Protein AF-A0A5M8FJT6-F1 (afdb_monomer)

Foldseek 3Di:
DDPPPDDQDPVVLVVLVVVLVVLVVVLVVLVVLLVQLVVVLVVLVVVLVVLVVVLVVLVVQLVVLVVVLCVVQNPVLLVQDDDDDDDPAPPFAAFDDDPNFTQTDDPDQPPLPQPPDDDDDDDPPDDDDPPPDDDPPDDDDRPDDPSSVNSVSSCVCNVNSVVSSVSSVVSSVRSVVVSVVSVVSSCCSVVPVSVSSVVSSVVSVVVVVVVVVVVVVVVVVVVD

Radius of gyration: 33.46 Å; Cα contacts (8 Å, |Δi|>4): 159; chains: 1; bounding box: 85×47×97 Å

Secondary structure (DSSP, 8-state):
---------HHHHHHHHHHHHHHHHHHHHHHHHHHHHHHHHHHHHHHHHHHHHHHHHHHHHHHHHHHHHHHHHHHHHHTTSPPPPPP-PPPPEEEEEETTEEEEE-PPPP----TTSPPP---TT-PPP---------S------HHHHHHHHHHTTHHHHHHHHHHHHHHHHHHHHHHHHHHHHHHHIIIIIHHHHHHHHHHHHHHHHHHHHHHHHHHHHH--

pLDDT: mean 81.87, std 19.44, range [30.91, 97.62]

Organism: NCBI:txid424902

Mean predicted aligned error: 11.08 Å

InterPro domains:
  IPR002699 ATPase, V1 complex, subunit D [PF01813] (14-220)
  IPR002699 ATPase, V1 complex, subunit D [PTHR11671] (149-220)

Nearest PDB structures (foldseek):
  7vau-assembly1_G  TM=8.044E-01  e=1.684E-06  Thermus thermophilus HB8
  8gxu-assembly1_G  TM=7.642E-01  e=2.094E-06  Thermus thermophilus HB8
  9b8p-assembly1_H  TM=8.313E-01  e=7.737E-06  Rattus norvegicus
  6r0w-assembly1_G  TM=7.565E-01  e=2.466E-06  Thermus thermophilus HB8
  3aon-assembly1_A  TM=6.747E-01  e=4.352E-04  Enterococcus hirae

Solvent-accessible surface area (backbone atoms only — not comparable to full-atom values): 13199 Å² total; per-residue (Å²): 133,85,77,78,89,70,76,69,42,75,66,54,51,54,52,52,53,51,50,51,52,52,51,53,52,52,34,51,54,33,50,54,51,38,53,54,44,48,54,50,46,54,51,50,48,52,55,41,52,58,46,49,54,49,44,55,52,40,48,54,52,18,53,51,34,42,54,53,28,36,73,76,53,39,66,70,59,57,66,70,56,77,76,79,74,89,73,86,66,82,70,77,34,74,66,44,75,59,98,84,41,75,36,60,36,72,70,80,72,76,81,62,72,47,81,97,50,82,73,79,84,68,73,99,81,70,81,80,78,85,73,80,74,79,83,79,86,81,74,76,97,62,90,81,46,73,53,55,53,50,23,51,57,33,47,61,50,49,65,58,45,51,54,50,48,54,50,44,51,55,33,47,53,53,49,50,53,55,36,52,53,36,51,52,52,30,46,46,39,64,76,45,51,48,56,52,49,56,52,50,52,51,54,37,51,54,50,45,55,50,52,52,51,54,50,54,52,51,54,56,65,74,75,108

Sequence (224 aa):
MSVREIIPTQSAYLELKAERAGMQEGYRFLDEKRLILASEILAQLRDYEDTMARWNQAQSVALAALRLAVGRHGIEELGIYPASPPTDFPSPGAPRSVLGVAVVSVPPAPLAEIPGIPAKAADPRAAPVLEQQPQQAGAATVLRTPEAEHCRACFAPLPQLAARLATLTGNLERLRREYLRTARRARALEDVLLPELDATLRAVDTALEELEREEAVRVRTLAV

Structure (mmCIF, N/CA/C/O backbone):
data_AF-A0A5M8FJT6-F1
#
_entry.id   AF-A0A5M8FJT6-F1
#
loop_
_atom_site.group_PDB
_atom_site.id
_atom_site.type_symbol
_atom_site.label_atom_id
_atom_site.label_alt_id
_atom_site.label_comp_id
_atom_site.label_asym_id
_atom_site.label_entity_id
_atom_site.label_seq_id
_atom_site.pdbx_PDB_ins_code
_atom_site.Cartn_x
_atom_site.Cartn_y
_atom_site.Cartn_z
_atom_site.occupancy
_atom_site.B_iso_or_equiv
_atom_site.auth_seq_id
_atom_site.auth_comp_id
_atom_site.auth_asym_id
_atom_site.auth_atom_id
_atom_site.pdbx_PDB_model_num
ATOM 1 N N . MET A 1 1 ? -14.494 -19.496 24.141 1.00 40.34 1 MET A N 1
ATOM 2 C CA . MET A 1 1 ? -15.188 -18.234 24.457 1.00 40.34 1 MET A CA 1
ATOM 3 C C . MET A 1 1 ? -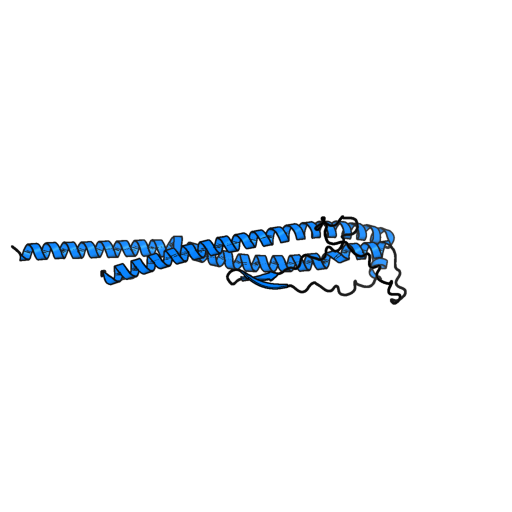14.937 -17.948 25.923 1.00 40.34 1 MET A C 1
ATOM 5 O O . MET A 1 1 ? -15.514 -18.626 26.761 1.00 40.34 1 MET A O 1
ATOM 9 N N . SER A 1 2 ? -13.983 -17.075 26.242 1.00 43.91 2 SER A N 1
ATOM 10 C CA . SER A 1 2 ? -13.707 -16.702 27.630 1.00 43.91 2 SER A CA 1
ATOM 11 C C . SER A 1 2 ? -14.663 -15.581 28.015 1.00 43.91 2 SER A C 1
ATOM 13 O O . SER A 1 2 ? -14.380 -14.412 27.759 1.00 43.91 2 SER A O 1
ATOM 15 N N . VAL A 1 3 ? -15.810 -15.940 28.587 1.00 55.25 3 VAL A N 1
ATOM 16 C CA . VAL A 1 3 ? -16.611 -14.978 29.343 1.00 55.25 3 VAL A CA 1
ATOM 17 C C . VAL A 1 3 ? -15.702 -14.501 30.472 1.00 55.25 3 VAL A C 1
ATOM 19 O O . VAL A 1 3 ? -15.287 -15.303 31.306 1.00 55.25 3 VAL A O 1
ATOM 22 N N . ARG A 1 4 ? -15.290 -13.229 30.448 1.00 60.81 4 ARG A N 1
ATOM 23 C CA . ARG A 1 4 ? -14.667 -12.622 31.626 1.00 60.81 4 ARG A CA 1
ATOM 24 C C . ARG A 1 4 ? -15.724 -12.682 32.728 1.00 60.81 4 ARG A C 1
ATOM 26 O O . ARG A 1 4 ? -16.766 -12.048 32.596 1.00 60.81 4 ARG A O 1
ATOM 33 N N . GLU A 1 5 ? -15.479 -13.460 33.777 1.00 67.56 5 GLU A N 1
ATOM 34 C CA . GLU A 1 5 ? -16.299 -13.428 34.989 1.00 67.56 5 GLU A CA 1
ATOM 35 C C . GLU A 1 5 ? -16.041 -12.092 35.694 1.00 67.56 5 GLU A C 1
ATOM 37 O O . GLU A 1 5 ? -15.092 -11.937 36.460 1.00 67.56 5 GLU A O 1
ATOM 42 N N . ILE A 1 6 ? -16.843 -11.084 35.348 1.00 79.44 6 ILE A N 1
ATOM 43 C CA . ILE A 1 6 ? -16.808 -9.760 35.967 1.00 79.44 6 ILE A CA 1
ATOM 44 C C . ILE A 1 6 ? -17.890 -9.735 37.034 1.00 79.44 6 ILE A C 1
ATOM 46 O O . ILE A 1 6 ? -19.059 -9.989 36.745 1.00 79.44 6 ILE A O 1
ATOM 50 N N . ILE A 1 7 ? -17.502 -9.413 38.266 1.00 85.06 7 ILE A N 1
ATOM 51 C CA . ILE A 1 7 ? -18.457 -9.206 39.354 1.00 85.06 7 ILE A CA 1
ATOM 52 C C . ILE A 1 7 ? -19.280 -7.952 39.013 1.00 85.06 7 ILE A C 1
ATOM 54 O O . ILE A 1 7 ? -18.687 -6.881 38.833 1.00 85.06 7 ILE A O 1
ATOM 58 N N . PRO A 1 8 ? -20.618 -8.055 38.905 1.00 86.50 8 PRO A N 1
ATOM 59 C CA . PRO A 1 8 ? -21.458 -6.943 38.485 1.00 86.50 8 PRO A CA 1
ATOM 60 C C . PRO A 1 8 ? -21.480 -5.875 39.579 1.00 86.50 8 PRO A C 1
ATOM 62 O O . PRO A 1 8 ? -22.130 -6.013 40.609 1.00 86.50 8 PRO A O 1
ATOM 65 N N . THR A 1 9 ? -20.714 -4.810 39.356 1.00 93.75 9 THR A N 1
ATOM 66 C CA . THR A 1 9 ? -20.639 -3.635 40.228 1.00 93.75 9 THR A CA 1
ATOM 67 C C . THR A 1 9 ? -20.743 -2.376 39.379 1.00 93.75 9 THR A C 1
ATOM 69 O O . THR A 1 9 ? -20.327 -2.361 38.217 1.00 93.75 9 THR A O 1
ATOM 72 N N . GLN A 1 10 ? -21.268 -1.296 39.958 1.00 92.81 10 GLN A N 1
ATOM 73 C CA . GLN A 1 10 ? -21.416 -0.026 39.245 1.00 92.81 10 GLN A CA 1
ATOM 74 C C . GLN A 1 10 ? -20.060 0.533 38.777 1.00 92.81 10 GLN A C 1
ATOM 76 O O . GLN A 1 10 ? -19.955 1.063 37.672 1.00 92.81 10 GLN A O 1
ATOM 81 N N . SER A 1 11 ? -18.999 0.348 39.572 1.00 94.62 11 SER A N 1
ATOM 82 C CA . SER A 1 11 ? -17.626 0.694 39.184 1.00 94.62 11 SER A CA 1
ATOM 83 C C . SER A 1 11 ? -17.160 -0.096 37.959 1.00 94.62 11 SER A C 1
ATOM 85 O O . SER A 1 11 ? -16.700 0.514 36.996 1.00 94.62 11 SER A O 1
ATOM 87 N N . ALA A 1 12 ? -17.352 -1.422 37.941 1.00 91.31 12 ALA A N 1
ATOM 88 C CA . ALA A 1 12 ? -16.979 -2.256 36.796 1.00 91.31 12 ALA A CA 1
ATOM 89 C C . ALA A 1 12 ? -17.759 -1.883 35.523 1.00 91.31 12 ALA A C 1
ATOM 91 O O . ALA A 1 12 ? -17.190 -1.856 34.434 1.00 91.31 12 ALA A O 1
ATOM 92 N N . TYR A 1 13 ? -19.045 -1.538 35.644 1.00 94.44 13 TYR A N 1
ATOM 93 C CA . TYR A 1 13 ? -19.840 -1.057 34.511 1.00 94.44 13 TYR A CA 1
ATOM 94 C C . TYR A 1 13 ? -19.279 0.245 33.919 1.00 94.44 13 TYR A C 1
ATOM 96 O O . TYR A 1 13 ? -19.136 0.368 32.700 1.00 94.44 13 TYR A O 1
ATOM 104 N N . LEU A 1 14 ? -18.931 1.217 34.770 1.00 96.06 14 LEU A N 1
ATOM 105 C CA . LEU A 1 14 ? -18.348 2.486 34.327 1.00 96.06 14 LEU A CA 1
ATOM 106 C C . LEU A 1 14 ? -16.981 2.287 33.658 1.00 96.06 14 LEU A C 1
ATOM 108 O O . LEU A 1 14 ? -16.715 2.917 32.633 1.00 96.06 14 LEU A O 1
ATOM 112 N N . GLU A 1 15 ? -16.148 1.389 34.186 1.00 95.12 15 GLU A N 1
ATOM 113 C CA . GLU A 1 15 ? -14.861 1.026 33.583 1.00 95.12 15 GLU A CA 1
ATOM 114 C C . GLU A 1 15 ? -15.036 0.387 32.201 1.00 95.12 15 GLU A C 1
ATOM 116 O O . GLU A 1 15 ? -14.419 0.841 31.237 1.00 95.12 15 GLU A O 1
ATOM 121 N N . LEU A 1 16 ? -15.934 -0.594 32.064 1.00 95.12 16 LEU A N 1
ATOM 122 C CA . LEU A 1 16 ? -16.241 -1.223 30.773 1.00 95.12 16 LEU A CA 1
ATOM 123 C C . LEU A 1 16 ? -16.784 -0.213 29.756 1.00 95.12 16 LEU A C 1
ATOM 125 O O . LEU A 1 16 ? -16.457 -0.269 28.569 1.00 95.12 16 LEU A O 1
ATOM 129 N N . LYS A 1 17 ? -17.603 0.742 30.206 1.00 96.12 17 LYS A N 1
ATOM 130 C CA . LYS A 1 17 ? -18.152 1.793 29.344 1.00 96.12 17 LYS A CA 1
ATOM 131 C C . LYS A 1 17 ? -17.055 2.738 28.855 1.00 96.12 17 LYS A C 1
ATOM 133 O O . LYS A 1 17 ? -17.069 3.132 27.686 1.00 96.12 17 LYS A O 1
ATOM 138 N N . ALA A 1 18 ? -16.100 3.073 29.722 1.00 97.12 18 ALA A N 1
ATOM 139 C CA . ALA A 1 18 ? -14.919 3.847 29.354 1.00 97.12 18 ALA A CA 1
ATOM 140 C C . ALA A 1 18 ? -14.014 3.072 28.378 1.00 97.12 18 ALA A C 1
ATOM 142 O O . ALA A 1 18 ? -13.603 3.633 27.362 1.00 97.12 18 ALA A O 1
ATOM 143 N N . GLU A 1 19 ? -13.772 1.777 28.621 1.00 96.31 19 GLU A N 1
ATOM 144 C CA . GLU A 1 19 ? -13.019 0.893 27.717 1.00 96.31 19 GLU A CA 1
ATOM 145 C C . GLU A 1 19 ? -13.664 0.847 26.324 1.00 96.31 19 GLU A C 1
ATOM 147 O O . GLU A 1 19 ? -12.991 1.066 25.315 1.00 96.31 19 GLU A O 1
ATOM 152 N N . ARG A 1 20 ? -14.987 0.660 26.258 1.00 96.50 20 ARG A N 1
ATOM 153 C CA 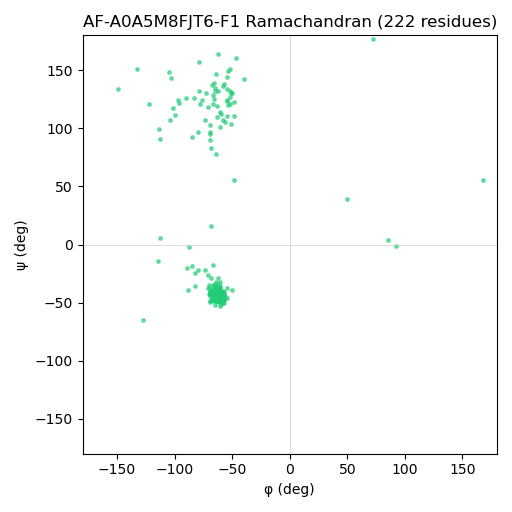. ARG A 1 20 ? -15.753 0.637 25.004 1.00 96.50 20 ARG A CA 1
ATOM 154 C C . ARG A 1 20 ? -15.655 1.956 24.240 1.00 96.50 20 ARG A C 1
ATOM 156 O O . ARG A 1 20 ? -15.484 1.946 23.021 1.00 96.50 20 ARG A O 1
ATOM 163 N N . ALA A 1 21 ? -15.739 3.093 24.932 1.00 97.19 21 ALA A N 1
ATOM 164 C CA . ALA A 1 21 ? -15.556 4.403 24.309 1.00 97.19 21 ALA A CA 1
ATOM 165 C C . ALA A 1 21 ? -14.140 4.563 23.724 1.00 97.19 21 ALA A C 1
ATOM 167 O O . ALA A 1 21 ? -14.001 4.966 22.568 1.00 97.19 21 ALA A O 1
ATOM 168 N N . GLY A 1 22 ? -13.108 4.165 24.475 1.00 97.56 22 GLY A N 1
ATOM 169 C CA . GLY A 1 22 ? -11.720 4.188 24.008 1.00 97.56 22 GLY A CA 1
ATOM 170 C C . GLY A 1 22 ? -11.472 3.262 22.813 1.00 97.56 22 GLY A C 1
ATOM 171 O O . GLY A 1 22 ? -10.789 3.644 21.862 1.00 97.56 22 GLY A O 1
ATOM 172 N N . MET A 1 23 ? -12.071 2.067 22.794 1.00 97.38 23 MET A N 1
ATOM 173 C CA . MET A 1 23 ? -11.983 1.162 21.642 1.00 97.38 23 MET A CA 1
ATOM 174 C C . MET A 1 23 ? -12.674 1.728 20.397 1.00 97.38 23 MET A C 1
ATOM 176 O O . MET A 1 23 ? -12.142 1.589 19.294 1.00 97.38 23 MET A O 1
ATOM 180 N N . GLN A 1 24 ? -13.814 2.407 20.557 1.00 96.75 24 GLN A N 1
ATOM 181 C CA . GLN A 1 24 ? -14.510 3.063 19.448 1.00 96.75 24 GLN A CA 1
ATOM 182 C C . GLN A 1 24 ? -13.668 4.191 18.835 1.00 96.75 24 GLN A C 1
ATOM 184 O O . GLN A 1 24 ? -13.618 4.341 17.612 1.00 96.75 24 GLN A O 1
ATOM 189 N N . GLU A 1 25 ? -13.001 4.984 19.671 1.00 97.50 25 GLU A N 1
ATOM 190 C CA . GLU A 1 25 ? -12.063 6.013 19.218 1.00 97.50 25 GLU A CA 1
ATOM 191 C C . GLU A 1 25 ? -10.845 5.388 18.522 1.00 97.50 25 GLU A C 1
ATOM 193 O O . GLU A 1 25 ? -10.475 5.801 17.422 1.00 97.50 25 GLU A O 1
ATOM 198 N N . GLY A 1 26 ? -10.290 4.318 19.098 1.00 97.19 26 GLY A N 1
ATOM 199 C CA . GLY A 1 26 ? -9.208 3.545 18.492 1.00 97.19 26 GLY A CA 1
ATOM 200 C C . GLY A 1 26 ? -9.569 2.994 17.111 1.00 97.19 26 GLY A C 1
ATOM 201 O O . GLY A 1 26 ? -8.750 3.055 16.193 1.00 97.19 26 GLY A O 1
ATOM 202 N N . TYR A 1 27 ? -10.799 2.507 16.928 1.00 97.38 27 TYR A N 1
ATOM 203 C CA . TYR A 1 27 ? -11.301 2.082 15.621 1.00 97.38 27 TYR A CA 1
ATOM 204 C C . TYR A 1 27 ? -11.318 3.240 14.614 1.00 97.38 27 TYR A C 1
ATOM 206 O O . TYR A 1 27 ? -10.761 3.096 13.525 1.00 97.38 27 TYR A O 1
ATOM 214 N N . ARG A 1 28 ? -11.881 4.399 14.987 1.00 97.12 28 ARG A N 1
ATOM 215 C CA . ARG A 1 28 ? -11.930 5.588 14.112 1.00 97.12 28 ARG A CA 1
ATOM 216 C C . ARG A 1 28 ? -10.535 6.024 13.673 1.00 97.12 28 ARG A C 1
ATOM 218 O O . ARG A 1 28 ? -10.303 6.215 12.484 1.00 97.12 28 ARG A O 1
ATOM 225 N N . PHE A 1 29 ? -9.590 6.081 14.609 1.00 97.31 29 PHE A N 1
ATOM 226 C CA . PHE A 1 29 ? -8.200 6.421 14.307 1.00 97.31 29 PHE A CA 1
ATOM 227 C C . PHE A 1 29 ? -7.560 5.438 13.315 1.00 97.31 29 PHE A C 1
ATOM 229 O O . PHE A 1 29 ? -6.850 5.833 12.386 1.00 97.31 29 PHE A O 1
ATOM 236 N N . LEU A 1 30 ? -7.798 4.134 13.492 1.00 96.81 30 LEU A N 1
ATOM 237 C CA . LEU A 1 30 ? -7.293 3.132 12.556 1.00 96.81 30 LEU A CA 1
ATOM 238 C C . LEU A 1 30 ? -7.937 3.271 11.176 1.00 96.81 30 LEU A C 1
ATOM 240 O O . LEU A 1 30 ? -7.249 3.053 10.178 1.00 96.81 30 LEU A O 1
ATOM 244 N N . ASP A 1 31 ? -9.213 3.638 11.100 1.00 95.50 31 ASP A N 1
ATOM 245 C CA . ASP A 1 31 ? -9.890 3.834 9.823 1.00 95.50 31 ASP A CA 1
ATOM 246 C C . ASP A 1 31 ? -9.380 5.075 9.076 1.00 95.50 31 ASP A C 1
ATOM 248 O O . ASP A 1 31 ? -9.012 4.983 7.903 1.00 95.50 31 ASP A O 1
ATOM 252 N N . GLU A 1 32 ? -9.175 6.191 9.776 1.00 97.00 32 GLU A N 1
ATOM 253 C CA . GLU A 1 32 ? -8.504 7.375 9.224 1.00 97.00 32 GLU A CA 1
ATOM 254 C C . GLU A 1 32 ? -7.096 7.042 8.710 1.00 97.00 32 GLU A C 1
ATOM 256 O O . GLU A 1 32 ? -6.735 7.383 7.576 1.00 97.00 32 GLU A O 1
ATOM 261 N N . LYS A 1 33 ? -6.309 6.287 9.492 1.00 96.25 33 LYS A N 1
ATOM 262 C CA . LYS A 1 33 ? 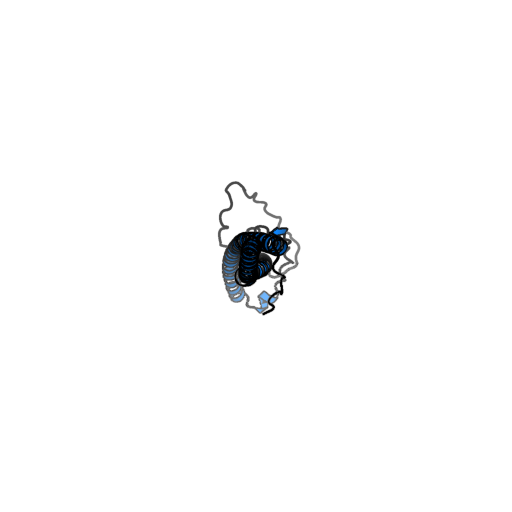-4.993 5.802 9.049 1.00 96.25 33 LYS A CA 1
ATOM 263 C C . LYS A 1 33 ? -5.106 4.965 7.770 1.00 96.25 33 LYS A C 1
ATOM 265 O O . LYS A 1 33 ? -4.263 5.112 6.883 1.00 96.25 33 LYS A O 1
ATOM 270 N N . ARG A 1 34 ? -6.117 4.097 7.635 1.00 95.94 34 ARG A N 1
ATOM 271 C CA . ARG A 1 34 ? -6.327 3.300 6.409 1.00 95.94 34 ARG A CA 1
ATOM 272 C C . ARG A 1 34 ? -6.608 4.184 5.203 1.00 95.94 34 ARG A C 1
ATOM 274 O O . ARG A 1 34 ? -6.053 3.900 4.143 1.00 95.94 34 ARG A O 1
ATOM 281 N N . LEU A 1 35 ? -7.427 5.224 5.350 1.00 96.06 35 LEU A N 1
ATOM 282 C CA . LEU A 1 35 ? -7.745 6.154 4.262 1.00 96.06 35 LEU A CA 1
ATOM 283 C C . LEU A 1 35 ? -6.498 6.900 3.780 1.00 96.06 35 LEU A C 1
ATOM 285 O O . LEU A 1 35 ? -6.232 6.945 2.577 1.00 96.06 35 LEU A O 1
ATOM 289 N N . ILE A 1 36 ? -5.678 7.398 4.708 1.00 96.25 36 ILE A N 1
ATOM 290 C CA . ILE A 1 36 ? -4.423 8.084 4.371 1.00 96.25 36 ILE A CA 1
ATOM 291 C C . ILE A 1 36 ? -3.460 7.122 3.663 1.00 96.25 36 ILE A C 1
ATOM 293 O O . ILE A 1 36 ? -2.942 7.442 2.593 1.00 96.25 36 ILE A O 1
ATOM 297 N N . LEU A 1 37 ? -3.270 5.909 4.192 1.00 96.31 37 LEU A N 1
ATOM 298 C CA . LEU A 1 37 ? -2.427 4.898 3.546 1.00 96.31 37 LEU A CA 1
ATOM 299 C C . LEU A 1 37 ? -2.943 4.520 2.151 1.00 96.31 37 LEU A C 1
ATOM 301 O O . LEU A 1 37 ? -2.143 4.382 1.230 1.00 96.31 37 LEU A O 1
ATOM 305 N N . ALA A 1 38 ? -4.259 4.389 1.971 1.00 96.31 38 ALA A N 1
ATOM 306 C CA . ALA A 1 38 ? -4.857 4.110 0.669 1.00 96.31 38 ALA A CA 1
ATOM 307 C C . ALA A 1 38 ? -4.598 5.246 -0.330 1.00 96.31 38 ALA A C 1
ATOM 309 O O . ALA A 1 38 ? -4.207 4.976 -1.464 1.00 96.31 38 ALA A O 1
ATOM 310 N N . SER A 1 39 ? -4.748 6.508 0.087 1.00 95.88 39 SER A N 1
ATOM 311 C CA . SER A 1 39 ? -4.457 7.654 -0.783 1.00 95.88 39 SER A CA 1
ATOM 312 C C . SER A 1 39 ? -2.993 7.694 -1.233 1.00 95.88 39 SER A C 1
ATOM 314 O O . SER A 1 39 ? -2.720 7.956 -2.406 1.00 95.88 39 SER A O 1
ATOM 316 N N . GLU A 1 40 ? -2.057 7.359 -0.340 1.00 94.88 40 GLU A N 1
ATOM 317 C CA . GLU A 1 40 ? -0.634 7.295 -0.666 1.00 94.88 40 GLU A CA 1
ATOM 318 C C . GLU A 1 40 ? -0.336 6.115 -1.601 1.00 94.88 40 GLU A C 1
ATOM 320 O O . GLU A 1 40 ? 0.377 6.286 -2.584 1.00 94.88 40 GLU A O 1
ATOM 325 N N . ILE A 1 41 ? -0.933 4.938 -1.370 1.00 96.38 41 ILE A N 1
ATOM 326 C CA . ILE A 1 41 ? -0.819 3.789 -2.287 1.00 96.38 41 ILE A CA 1
ATOM 327 C C . ILE A 1 41 ? -1.292 4.173 -3.691 1.00 96.38 41 ILE A C 1
ATOM 329 O O . ILE A 1 41 ? -0.596 3.890 -4.662 1.00 96.38 41 ILE A O 1
ATOM 333 N N . LEU A 1 42 ? -2.440 4.845 -3.809 1.00 96.62 42 LEU A N 1
ATOM 334 C CA . LEU A 1 42 ? -2.965 5.292 -5.101 1.00 96.62 42 LEU A CA 1
ATOM 335 C C . LEU A 1 42 ? -2.049 6.322 -5.772 1.00 96.62 42 LEU A C 1
ATOM 337 O O . LEU A 1 42 ? -1.907 6.300 -6.991 1.00 96.62 42 LEU A O 1
ATOM 341 N N . ALA A 1 43 ? -1.419 7.214 -5.004 1.00 91.50 43 ALA A N 1
ATOM 342 C CA . ALA A 1 43 ? -0.430 8.147 -5.540 1.00 91.50 43 ALA A CA 1
ATOM 343 C C . ALA A 1 43 ? 0.812 7.425 -6.079 1.00 91.50 43 ALA A C 1
ATOM 345 O O . ALA A 1 43 ? 1.189 7.649 -7.226 1.00 91.50 43 ALA A O 1
ATOM 346 N N . GLN A 1 44 ? 1.381 6.501 -5.301 1.00 92.94 44 GLN A N 1
ATOM 347 C CA . GLN A 1 44 ? 2.525 5.689 -5.729 1.00 92.94 44 GLN A CA 1
ATOM 348 C C . GLN A 1 44 ? 2.187 4.804 -6.940 1.00 92.94 44 GLN A C 1
ATOM 350 O O . GLN A 1 44 ? 3.045 4.578 -7.792 1.00 92.94 44 GLN A O 1
ATOM 355 N N . LEU A 1 45 ? 0.948 4.308 -7.036 1.00 96.06 45 LEU A N 1
ATOM 356 C CA . LEU A 1 45 ? 0.507 3.480 -8.157 1.00 96.06 45 LEU A CA 1
ATOM 357 C C . LEU A 1 45 ? 0.423 4.283 -9.460 1.00 96.06 45 LEU A C 1
ATOM 359 O O . LEU A 1 45 ? 0.904 3.801 -10.479 1.00 96.06 45 LEU A O 1
ATOM 363 N N . ARG A 1 46 ? -0.089 5.521 -9.420 1.00 93.50 46 ARG A N 1
ATOM 364 C CA . ARG A 1 46 ? -0.080 6.416 -10.593 1.00 93.50 46 ARG A CA 1
ATOM 365 C C . ARG A 1 46 ? 1.340 6.660 -11.102 1.00 93.50 46 ARG A C 1
ATOM 367 O O . ARG A 1 46 ? 1.602 6.514 -12.292 1.00 93.50 46 ARG A O 1
ATOM 374 N N . ASP A 1 47 ? 2.273 6.956 -10.198 1.00 90.62 47 ASP A N 1
ATOM 375 C CA . ASP A 1 47 ? 3.682 7.154 -10.561 1.00 90.62 47 ASP A CA 1
ATOM 376 C C . ASP A 1 47 ? 4.313 5.881 -11.145 1.00 90.62 47 ASP A C 1
ATOM 378 O O . ASP A 1 47 ? 5.155 5.949 -12.049 1.00 90.62 47 ASP A O 1
ATOM 382 N N . TYR A 1 48 ? 3.924 4.714 -10.625 1.00 93.94 48 TYR A N 1
ATOM 383 C CA . TYR A 1 48 ? 4.366 3.417 -11.125 1.00 93.94 48 TYR A CA 1
ATOM 384 C C . TYR A 1 48 ? 3.839 3.159 -12.536 1.00 93.94 48 TYR A C 1
ATOM 386 O O . TYR A 1 48 ? 4.630 2.816 -13.411 1.00 93.94 48 TYR A O 1
ATOM 394 N N . GLU A 1 49 ? 2.546 3.373 -12.778 1.00 95.00 49 GLU A N 1
ATOM 395 C CA . GLU A 1 49 ? 1.906 3.207 -14.087 1.00 95.00 49 GLU A CA 1
ATOM 396 C C . GLU A 1 49 ? 2.526 4.132 -15.139 1.00 95.00 49 GLU A C 1
ATOM 398 O O . GLU A 1 49 ? 2.919 3.665 -16.211 1.00 95.00 49 GLU A O 1
ATOM 403 N N . ASP A 1 50 ? 2.724 5.410 -14.807 1.00 91.94 50 ASP A N 1
ATOM 404 C CA . ASP A 1 50 ? 3.395 6.377 -15.680 1.00 91.94 50 ASP A CA 1
ATOM 405 C C . ASP A 1 50 ? 4.833 5.943 -16.010 1.00 91.94 50 ASP A C 1
ATOM 407 O O . ASP A 1 50 ? 5.289 6.041 -17.156 1.00 91.94 50 ASP A O 1
ATOM 411 N N . THR A 1 51 ? 5.568 5.439 -15.014 1.00 90.81 51 THR A N 1
ATOM 412 C CA . THR A 1 51 ? 6.941 4.957 -15.216 1.00 90.81 51 THR A CA 1
ATOM 413 C C . THR A 1 51 ? 6.961 3.669 -16.047 1.00 90.81 51 THR A C 1
ATOM 415 O O . THR A 1 51 ? 7.809 3.531 -16.927 1.00 90.81 51 THR A O 1
ATOM 418 N N . MET A 1 52 ? 6.020 2.748 -15.824 1.00 94.88 52 MET A N 1
ATOM 419 C CA . MET A 1 52 ? 5.880 1.508 -16.595 1.00 94.88 52 MET A CA 1
ATOM 420 C C . MET A 1 52 ? 5.533 1.788 -18.056 1.00 94.88 52 MET A C 1
ATOM 422 O O . MET A 1 52 ? 6.102 1.163 -18.950 1.00 94.88 52 MET A O 1
ATOM 426 N N . ALA A 1 53 ? 4.649 2.752 -18.321 1.00 93.38 53 ALA A N 1
ATOM 427 C CA . ALA A 1 53 ? 4.324 3.175 -19.678 1.00 93.38 53 ALA A CA 1
ATOM 428 C C . ALA A 1 53 ? 5.572 3.700 -20.407 1.00 93.38 53 ALA A C 1
ATOM 430 O O . ALA A 1 53 ? 5.863 3.276 -21.528 1.00 93.38 53 ALA A O 1
ATOM 431 N N . ARG A 1 54 ? 6.367 4.549 -19.738 1.00 90.25 54 ARG A N 1
ATOM 432 C CA . ARG A 1 54 ? 7.651 5.040 -20.270 1.00 90.25 54 ARG A CA 1
ATOM 433 C C . ARG A 1 54 ? 8.665 3.918 -20.485 1.00 90.25 54 ARG A C 1
ATOM 435 O O . ARG A 1 54 ? 9.342 3.917 -21.507 1.00 90.25 54 ARG A O 1
ATOM 442 N N . TRP A 1 55 ? 8.760 2.962 -19.560 1.00 94.06 55 TRP A N 1
ATOM 443 C CA . TRP A 1 55 ? 9.615 1.780 -19.703 1.00 94.06 55 TRP A CA 1
ATOM 444 C C . TRP A 1 55 ? 9.244 0.972 -20.945 1.00 94.06 55 TRP A C 1
ATOM 446 O O . TRP A 1 55 ? 10.113 0.691 -21.765 1.00 94.06 55 TRP A O 1
ATOM 456 N N . ASN A 1 56 ? 7.961 0.651 -21.121 1.00 96.00 56 ASN A N 1
ATOM 457 C CA . ASN A 1 56 ? 7.485 -0.121 -22.269 1.00 96.00 56 ASN A CA 1
ATOM 458 C C . ASN A 1 56 ? 7.791 0.602 -23.587 1.00 96.00 56 ASN A C 1
ATOM 460 O O . ASN A 1 56 ? 8.244 -0.013 -24.554 1.00 96.00 56 ASN A O 1
ATOM 464 N N . GLN A 1 57 ? 7.601 1.923 -23.610 1.00 93.06 57 GLN A N 1
ATOM 465 C CA . GLN A 1 57 ? 7.913 2.743 -24.769 1.00 93.06 57 GLN A CA 1
ATOM 466 C C . GLN A 1 57 ? 9.420 2.748 -25.076 1.00 93.06 57 GLN A C 1
ATOM 468 O O . GLN A 1 57 ? 9.811 2.413 -26.194 1.00 93.06 57 GLN A O 1
ATOM 473 N N . ALA A 1 58 ? 10.270 3.045 -24.088 1.00 91.06 58 ALA A N 1
ATOM 474 C CA . ALA A 1 58 ? 11.725 3.029 -24.243 1.00 91.06 58 ALA A CA 1
ATOM 475 C C . ALA A 1 58 ? 12.240 1.645 -24.667 1.00 91.06 58 ALA A C 1
ATOM 477 O O . ALA A 1 58 ? 13.076 1.539 -25.561 1.00 91.06 58 ALA A O 1
ATOM 478 N N . GLN A 1 59 ? 11.691 0.576 -24.087 1.00 95.69 59 GLN A N 1
ATOM 479 C CA . GLN A 1 59 ? 12.056 -0.797 -24.420 1.00 95.69 59 GLN A CA 1
ATOM 480 C C . GLN A 1 59 ? 11.707 -1.123 -25.873 1.00 95.69 59 GLN A C 1
ATOM 482 O O . GLN A 1 59 ? 12.514 -1.738 -26.566 1.00 95.69 59 GLN A O 1
ATOM 487 N N . SER A 1 60 ? 10.537 -0.695 -26.355 1.00 96.19 60 SER A N 1
ATOM 488 C CA . SER A 1 60 ? 10.135 -0.926 -27.745 1.00 96.19 60 SER A CA 1
ATOM 489 C C . SER A 1 60 ? 11.092 -0.262 -28.745 1.00 96.19 60 SER A C 1
ATOM 491 O O . SER A 1 60 ? 11.513 -0.909 -29.707 1.00 96.19 60 SER A O 1
ATOM 493 N N . VAL A 1 61 ? 11.505 0.982 -28.475 1.00 94.12 61 VAL A N 1
ATOM 494 C CA . VAL A 1 61 ? 12.464 1.735 -29.299 1.00 94.12 61 VAL A CA 1
ATOM 495 C C . VAL A 1 61 ? 13.845 1.087 -29.248 1.00 94.12 61 VAL A C 1
ATOM 497 O O . VAL A 1 61 ? 14.447 0.833 -30.290 1.00 94.12 61 VAL A O 1
ATOM 500 N N . ALA A 1 62 ? 14.318 0.735 -28.053 1.00 93.12 62 ALA A N 1
ATOM 501 C CA . ALA A 1 62 ? 15.596 0.063 -27.855 1.00 93.12 62 ALA A CA 1
ATOM 502 C C . ALA A 1 62 ? 15.669 -1.279 -28.598 1.00 93.12 62 ALA A C 1
ATOM 504 O O . ALA A 1 62 ? 16.635 -1.550 -29.310 1.00 93.12 62 ALA A O 1
ATOM 505 N N . LEU A 1 63 ? 14.621 -2.104 -28.506 1.00 95.38 63 LEU A N 1
ATOM 506 C CA . LEU A 1 63 ? 14.557 -3.385 -29.211 1.00 95.38 63 LEU A CA 1
ATOM 507 C C . LEU A 1 63 ? 14.485 -3.217 -30.734 1.00 95.38 63 LEU A C 1
ATOM 509 O O . LEU A 1 63 ? 15.055 -4.033 -31.458 1.00 95.38 63 LEU A O 1
ATOM 513 N N . ALA A 1 64 ? 13.810 -2.181 -31.237 1.00 94.44 64 ALA A N 1
ATOM 514 C CA . ALA A 1 64 ? 13.803 -1.873 -32.665 1.00 94.44 64 ALA A CA 1
ATOM 515 C C . ALA A 1 64 ? 15.202 -1.468 -33.158 1.00 94.44 64 ALA A C 1
ATOM 517 O O . ALA A 1 64 ? 15.681 -2.022 -34.148 1.00 94.44 64 ALA A O 1
ATOM 518 N N . ALA A 1 65 ? 15.887 -0.580 -32.431 1.00 91.75 65 ALA A N 1
ATOM 519 C CA . ALA A 1 65 ? 17.255 -0.173 -32.744 1.00 91.75 65 ALA A CA 1
ATOM 520 C C . ALA A 1 65 ? 18.236 -1.359 -32.693 1.00 91.75 65 ALA A C 1
ATOM 522 O O . ALA A 1 65 ? 19.074 -1.501 -33.582 1.00 91.75 65 ALA A O 1
ATOM 523 N N . LEU A 1 66 ? 18.077 -2.265 -31.720 1.00 92.62 66 LEU A N 1
ATOM 524 C CA . LEU A 1 66 ? 18.873 -3.491 -31.638 1.00 92.62 66 LEU A CA 1
ATOM 525 C C . LEU A 1 66 ? 18.674 -4.386 -32.859 1.00 92.62 66 LEU A C 1
ATOM 527 O O . LEU A 1 66 ? 19.647 -4.875 -33.419 1.00 92.62 66 LEU A O 1
ATOM 531 N N . ARG A 1 67 ? 17.426 -4.596 -33.295 1.00 93.94 67 ARG A N 1
ATOM 532 C CA . ARG A 1 67 ? 17.136 -5.410 -34.486 1.00 93.94 67 ARG A CA 1
ATOM 533 C C . ARG A 1 67 ? 17.793 -4.837 -35.739 1.00 93.94 67 ARG A C 1
ATOM 535 O O . ARG A 1 67 ? 18.327 -5.606 -36.532 1.00 93.94 67 ARG A O 1
ATOM 542 N N . LEU A 1 68 ? 17.780 -3.513 -35.903 1.00 91.19 68 LEU A N 1
ATOM 543 C CA . LEU A 1 68 ? 18.447 -2.843 -37.023 1.00 91.19 68 LEU A CA 1
ATOM 544 C C . LEU A 1 68 ? 19.970 -3.001 -36.951 1.00 91.19 68 LEU A C 1
ATOM 546 O O . LEU A 1 68 ? 20.590 -3.368 -37.946 1.00 91.19 68 LEU A O 1
ATOM 550 N N . ALA A 1 69 ? 20.559 -2.794 -35.772 1.00 89.94 69 ALA A N 1
ATOM 551 C CA . ALA A 1 69 ? 21.993 -2.956 -35.566 1.00 89.94 69 ALA A CA 1
ATOM 552 C C . ALA A 1 69 ? 22.442 -4.407 -35.824 1.00 89.94 69 ALA A C 1
ATOM 554 O O . ALA A 1 69 ? 23.410 -4.629 -36.548 1.00 89.94 69 ALA A O 1
ATOM 555 N N . VAL A 1 70 ? 21.702 -5.398 -35.309 1.00 91.50 70 VAL A N 1
ATOM 556 C CA . VAL A 1 70 ? 21.966 -6.829 -35.549 1.00 91.50 70 VAL A CA 1
ATOM 557 C C . VAL A 1 70 ? 21.808 -7.166 -37.030 1.00 91.50 70 VAL A C 1
ATOM 559 O O . VAL A 1 70 ? 22.623 -7.900 -37.575 1.00 91.50 70 VAL A O 1
ATOM 562 N N . GLY A 1 71 ? 20.800 -6.614 -37.709 1.00 90.25 71 GLY A N 1
ATOM 563 C CA . GLY A 1 71 ? 20.621 -6.819 -39.147 1.00 90.25 71 GLY A CA 1
ATOM 564 C C . GLY A 1 71 ? 21.781 -6.276 -39.988 1.00 90.25 71 GLY A C 1
ATOM 565 O O . GLY A 1 71 ? 22.051 -6.807 -41.063 1.00 90.25 71 GLY A O 1
ATOM 566 N N . ARG A 1 72 ? 22.475 -5.236 -39.506 1.00 86.81 72 ARG A N 1
ATOM 567 C CA . ARG A 1 72 ? 23.597 -4.603 -40.209 1.00 86.81 72 ARG A CA 1
ATOM 568 C C . ARG A 1 72 ? 24.954 -5.240 -39.901 1.00 86.81 72 ARG A C 1
ATOM 570 O O . ARG A 1 72 ? 25.763 -5.353 -40.815 1.00 86.81 72 ARG A O 1
ATOM 577 N N . HIS A 1 73 ? 25.179 -5.629 -38.648 1.00 86.38 73 HIS A N 1
ATOM 578 C CA . HIS A 1 73 ? 26.487 -6.042 -38.123 1.00 86.38 73 HIS A CA 1
ATOM 579 C C . HIS A 1 73 ? 26.557 -7.520 -37.707 1.00 86.38 73 HIS A C 1
ATOM 581 O O . HIS A 1 73 ? 27.634 -8.060 -37.488 1.00 86.38 73 HIS A O 1
ATOM 587 N N . GLY A 1 74 ? 25.421 -8.208 -37.583 1.00 86.94 74 GLY A N 1
ATOM 588 C CA . GLY A 1 74 ? 25.369 -9.504 -36.908 1.00 86.94 74 GLY A CA 1
ATOM 589 C C . GLY A 1 74 ? 25.533 -9.375 -35.389 1.00 86.94 74 GLY A C 1
ATOM 590 O O . GLY A 1 74 ? 25.705 -8.284 -34.841 1.00 86.94 74 GLY A O 1
ATOM 591 N N . ILE A 1 75 ? 25.428 -10.496 -34.676 1.00 86.75 75 ILE A N 1
ATOM 592 C CA . ILE A 1 75 ? 25.502 -10.517 -33.205 1.00 86.75 75 ILE A CA 1
ATOM 593 C C . ILE A 1 75 ? 26.965 -10.509 -32.748 1.00 86.75 75 ILE A C 1
ATOM 595 O O . ILE A 1 75 ? 27.300 -9.875 -31.749 1.00 86.75 75 ILE A O 1
ATOM 599 N N . GLU A 1 76 ? 27.836 -11.180 -33.499 1.00 85.94 76 GLU A N 1
ATOM 600 C CA . GLU A 1 76 ? 29.257 -11.336 -33.208 1.00 85.94 76 GLU A CA 1
ATOM 601 C C . GLU A 1 76 ? 29.980 -9.986 -33.210 1.00 85.94 76 GLU A C 1
ATOM 603 O O . GLU A 1 76 ? 30.686 -9.682 -32.252 1.00 85.94 76 GLU A O 1
ATOM 608 N N . GLU A 1 77 ? 29.758 -9.142 -34.227 1.00 81.75 77 GLU A N 1
ATOM 609 C CA . GLU A 1 77 ? 30.367 -7.806 -34.275 1.00 81.75 77 GLU A CA 1
ATOM 610 C C . GLU A 1 77 ? 29.835 -6.901 -33.162 1.00 81.75 77 GLU A C 1
ATOM 612 O O . GLU A 1 77 ? 30.607 -6.171 -32.540 1.00 81.75 77 GLU A O 1
ATOM 617 N N . LEU A 1 78 ? 28.531 -6.966 -32.860 1.00 83.00 78 LEU A N 1
ATOM 618 C CA . LEU A 1 78 ? 27.940 -6.201 -31.759 1.00 83.00 78 LEU A CA 1
ATOM 619 C C . LEU A 1 78 ? 28.485 -6.626 -30.391 1.00 83.00 78 LEU A C 1
ATOM 621 O O . LEU A 1 78 ? 28.632 -5.783 -29.507 1.00 83.00 78 LEU A O 1
ATOM 625 N N . GLY A 1 79 ? 28.838 -7.902 -30.226 1.00 83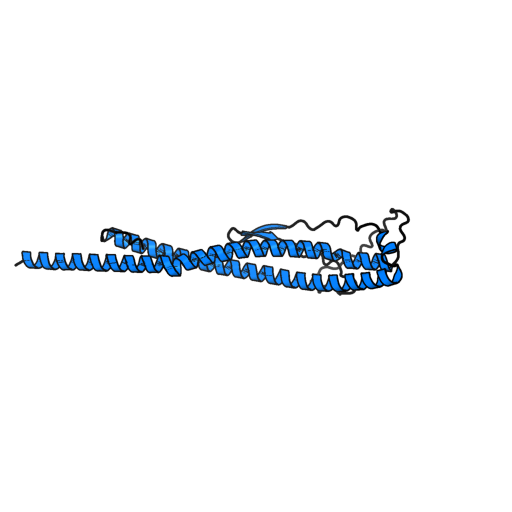.38 79 GLY A N 1
ATOM 626 C CA . GLY A 1 79 ? 29.453 -8.431 -29.009 1.00 83.38 79 GLY A CA 1
ATOM 627 C C . GLY A 1 79 ? 30.859 -7.891 -28.722 1.00 83.38 79 GLY A C 1
ATOM 628 O O . GLY A 1 79 ? 31.317 -7.985 -27.586 1.00 83.38 79 GLY A O 1
ATOM 629 N N . ILE A 1 80 ? 31.536 -7.302 -29.716 1.00 84.81 80 ILE A N 1
ATOM 630 C CA . ILE A 1 80 ? 32.874 -6.700 -29.563 1.00 84.81 80 ILE A CA 1
ATOM 631 C C . ILE A 1 80 ? 32.786 -5.302 -28.925 1.00 84.81 80 ILE A C 1
ATOM 633 O O . ILE A 1 80 ? 33.758 -4.815 -28.343 1.00 84.81 80 ILE A O 1
ATOM 637 N N . TYR A 1 81 ? 31.628 -4.638 -29.012 1.00 80.50 81 TYR A N 1
ATOM 638 C CA . TYR A 1 81 ? 31.462 -3.293 -28.471 1.00 80.50 81 TYR A CA 1
ATOM 639 C C . TYR A 1 81 ? 31.583 -3.306 -26.942 1.00 80.50 81 TYR A C 1
ATOM 641 O O . TYR A 1 81 ? 31.009 -4.170 -26.276 1.00 80.50 81 TYR A O 1
ATOM 649 N N . PRO A 1 82 ? 32.265 -2.312 -26.346 1.00 80.56 82 PRO A N 1
ATOM 650 C CA . PRO A 1 82 ? 32.421 -2.255 -24.906 1.00 80.56 82 PRO A CA 1
ATOM 6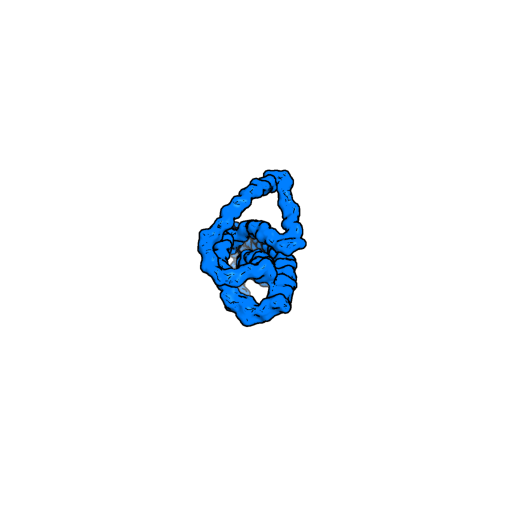51 C C . PRO A 1 82 ? 31.065 -2.062 -24.229 1.00 80.56 82 PRO A C 1
ATOM 653 O O . PRO A 1 82 ? 30.177 -1.355 -24.740 1.00 80.56 82 PRO A O 1
ATOM 656 N N . ALA A 1 83 ? 30.944 -2.653 -23.039 1.00 77.25 83 ALA A N 1
ATOM 657 C CA . ALA A 1 83 ? 29.819 -2.425 -22.148 1.00 77.25 83 ALA A CA 1
ATOM 658 C C . ALA A 1 83 ? 29.601 -0.921 -21.929 1.00 77.25 83 ALA A C 1
ATOM 660 O O . ALA A 1 83 ? 30.531 -0.114 -22.016 1.00 77.25 83 ALA A O 1
ATOM 661 N N . SER A 1 84 ? 28.351 -0.532 -21.675 1.00 72.62 84 SER A N 1
ATOM 662 C CA . SER A 1 84 ? 28.065 0.849 -21.286 1.00 72.62 84 SER A CA 1
ATOM 663 C C . SER A 1 84 ? 28.872 1.198 -20.033 1.00 72.62 84 SER A C 1
ATOM 665 O O . SER A 1 84 ? 28.942 0.356 -19.130 1.00 72.62 84 SER A O 1
ATOM 667 N N . PRO A 1 85 ? 29.465 2.405 -19.947 1.00 75.25 85 PRO A N 1
ATOM 668 C CA . PRO A 1 85 ? 30.056 2.855 -18.698 1.00 75.25 85 PRO A CA 1
ATOM 669 C C . PRO A 1 85 ? 29.013 2.761 -17.574 1.00 75.25 85 PRO A C 1
ATOM 671 O O . PRO A 1 85 ? 27.807 2.884 -17.848 1.00 75.25 85 PRO A O 1
ATOM 674 N N . PRO A 1 86 ? 29.457 2.515 -16.327 1.00 71.06 86 PRO A N 1
ATOM 675 C CA . PRO A 1 86 ? 28.561 2.474 -15.184 1.00 71.06 86 PRO A CA 1
ATOM 676 C C . PRO A 1 86 ? 27.736 3.758 -15.169 1.00 71.06 86 PRO A C 1
ATOM 678 O O . PRO A 1 86 ? 28.270 4.863 -15.204 1.00 71.06 86 PRO A O 1
ATOM 681 N N . THR A 1 87 ? 26.419 3.593 -15.225 1.00 68.44 87 THR A N 1
ATOM 682 C CA . THR A 1 87 ? 25.489 4.715 -15.175 1.00 68.44 87 THR A CA 1
ATOM 683 C C . THR A 1 87 ? 25.283 5.065 -13.714 1.00 68.44 87 THR A C 1
ATOM 685 O O . THR A 1 87 ? 24.914 4.189 -12.930 1.00 68.44 87 THR A O 1
ATOM 688 N N . ASP A 1 88 ? 25.497 6.328 -13.354 1.00 66.44 88 ASP A N 1
ATOM 689 C CA . ASP A 1 88 ? 25.128 6.809 -12.030 1.00 66.44 88 ASP A CA 1
ATOM 690 C C . ASP A 1 88 ? 23.612 6.704 -11.889 1.00 66.44 88 ASP A C 1
ATOM 692 O O . ASP A 1 88 ? 22.833 7.400 -12.549 1.00 66.44 88 ASP A O 1
ATOM 696 N N . PHE A 1 89 ? 23.178 5.771 -11.049 1.00 65.12 89 PHE A N 1
ATOM 697 C CA . PHE A 1 89 ? 21.781 5.687 -10.675 1.00 65.12 89 PHE A CA 1
ATOM 698 C C . PHE A 1 89 ? 21.487 6.854 -9.737 1.00 65.12 89 PHE A C 1
ATOM 700 O O . PHE A 1 89 ? 22.234 7.039 -8.770 1.00 65.12 89 PHE A O 1
ATOM 707 N N . PRO A 1 90 ? 20.414 7.635 -9.971 1.00 61.91 90 PRO A N 1
ATOM 708 C CA . PRO A 1 90 ? 20.004 8.630 -8.998 1.00 61.91 90 PRO A CA 1
ATOM 709 C C . PRO A 1 90 ? 19.817 7.917 -7.660 1.00 61.91 90 PRO A C 1
ATOM 711 O O . PRO A 1 90 ? 19.088 6.922 -7.574 1.00 61.91 90 PRO A O 1
ATOM 714 N N . SER A 1 91 ? 20.527 8.387 -6.635 1.00 61.44 91 SER A N 1
ATOM 715 C CA . SER A 1 91 ? 20.397 7.814 -5.307 1.00 61.44 91 SER A CA 1
ATOM 716 C C . SER A 1 91 ? 18.930 7.925 -4.880 1.00 61.44 91 SER A C 1
ATOM 718 O O . SER A 1 91 ? 18.292 8.957 -5.130 1.00 61.44 91 SER A O 1
ATOM 720 N N . PRO A 1 92 ? 18.352 6.864 -4.285 1.00 66.75 92 PRO A N 1
ATOM 721 C CA . PRO A 1 92 ? 17.021 6.966 -3.717 1.00 66.75 92 PRO A CA 1
ATOM 722 C C . PRO A 1 92 ? 16.991 8.178 -2.783 1.00 66.75 92 PRO A C 1
ATOM 724 O O . PRO A 1 92 ? 17.861 8.328 -1.923 1.00 66.75 92 PRO A O 1
ATOM 727 N N . GLY A 1 93 ? 16.027 9.074 -2.998 1.00 71.50 93 GLY A N 1
ATOM 728 C CA . GLY A 1 93 ? 15.910 10.299 -2.223 1.00 71.50 93 GLY A CA 1
ATOM 729 C C . GLY A 1 93 ? 15.660 9.996 -0.748 1.00 71.50 93 GLY A C 1
ATOM 730 O O . GLY A 1 93 ? 15.265 8.885 -0.379 1.00 71.50 93 GLY A O 1
ATOM 731 N N . ALA A 1 94 ? 15.868 11.001 0.106 1.00 79.75 94 ALA A N 1
ATOM 732 C CA . ALA A 1 94 ? 15.700 10.843 1.545 1.00 79.75 94 ALA A CA 1
ATOM 733 C C . ALA A 1 94 ? 14.321 10.228 1.875 1.00 79.75 94 ALA A C 1
ATOM 735 O O . ALA A 1 94 ? 13.301 10.670 1.327 1.00 79.75 94 ALA A O 1
ATOM 736 N N . PRO A 1 95 ? 14.267 9.192 2.733 1.00 84.44 95 PRO A N 1
ATOM 737 C CA . PRO A 1 95 ? 13.005 8.586 3.117 1.00 84.44 95 PRO A CA 1
ATOM 738 C C . PRO A 1 95 ? 12.159 9.599 3.892 1.00 84.44 95 PRO A C 1
ATOM 740 O O . PRO A 1 95 ? 12.646 10.258 4.809 1.00 84.44 95 PRO A O 1
ATOM 743 N N . ARG A 1 96 ? 10.871 9.687 3.553 1.00 87.38 96 ARG A N 1
ATOM 744 C CA . ARG A 1 96 ? 9.864 10.408 4.340 1.00 87.38 96 ARG A CA 1
ATOM 745 C C . ARG A 1 96 ? 8.975 9.422 5.085 1.00 87.38 96 ARG A C 1
ATOM 747 O O . ARG A 1 96 ? 8.711 8.325 4.596 1.00 87.38 96 ARG A O 1
ATOM 754 N N . SER A 1 97 ? 8.496 9.812 6.260 1.00 87.62 97 SER A N 1
ATOM 755 C CA . SER A 1 97 ? 7.569 8.990 7.042 1.00 87.62 97 SER A CA 1
ATOM 756 C C . SER A 1 97 ? 6.123 9.309 6.670 1.00 87.62 97 SER A C 1
ATOM 758 O O . SER A 1 97 ? 5.705 10.463 6.742 1.00 87.62 97 SER A O 1
ATOM 760 N N . VAL A 1 98 ? 5.349 8.287 6.307 1.00 85.62 98 VAL A N 1
ATOM 761 C CA . VAL A 1 98 ? 3.888 8.351 6.162 1.00 85.62 98 VAL A CA 1
ATOM 762 C C . VAL A 1 98 ? 3.284 7.468 7.241 1.00 85.62 98 VAL A C 1
ATOM 764 O O . VAL A 1 98 ? 3.278 6.248 7.113 1.00 85.62 98 VAL A O 1
ATOM 767 N N . LEU A 1 99 ? 2.825 8.071 8.342 1.00 86.44 99 LEU A N 1
ATOM 768 C CA . LEU A 1 99 ? 2.207 7.359 9.475 1.00 86.44 99 LEU A CA 1
ATOM 769 C C . LEU A 1 99 ? 3.035 6.158 9.989 1.00 86.44 99 LEU A C 1
ATOM 771 O O . LEU A 1 99 ? 2.485 5.102 10.327 1.00 86.44 99 LEU A O 1
ATOM 775 N N . GLY A 1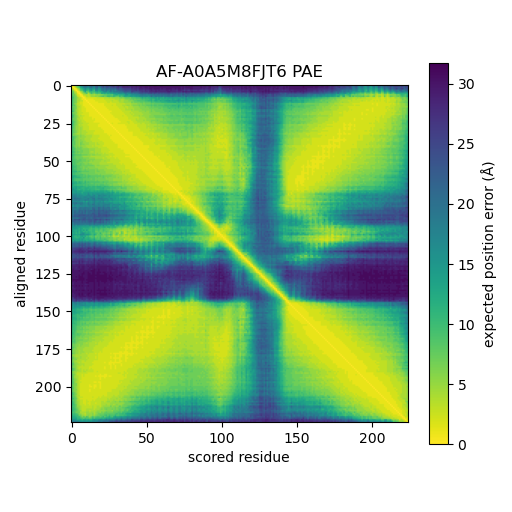 100 ? 4.362 6.328 10.034 1.00 80.88 100 GLY A N 1
ATOM 776 C CA . GLY A 1 100 ? 5.324 5.310 10.474 1.00 80.88 100 GLY A CA 1
ATOM 777 C C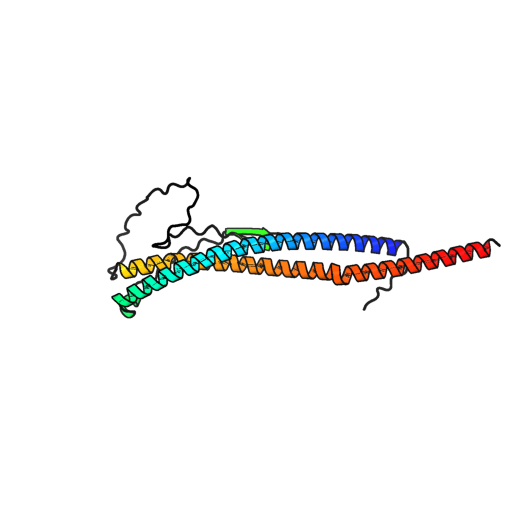 . GLY A 1 100 ? 5.891 4.432 9.354 1.00 80.88 100 GLY A C 1
ATOM 778 O O . GLY A 1 100 ? 6.739 3.585 9.623 1.00 80.88 100 GLY A O 1
ATOM 779 N N . VAL A 1 101 ? 5.466 4.631 8.102 1.00 87.50 101 VAL A N 1
ATOM 780 C CA . VAL A 1 101 ? 6.007 3.928 6.931 1.00 87.50 101 VAL A CA 1
ATOM 781 C C . VAL A 1 101 ? 7.080 4.777 6.263 1.00 87.50 101 VAL A C 1
ATOM 783 O O . VAL A 1 101 ? 6.802 5.890 5.825 1.00 87.50 101 VAL A O 1
ATOM 786 N N . ALA A 1 102 ? 8.298 4.247 6.144 1.00 87.31 102 ALA A N 1
ATOM 787 C CA . ALA A 1 102 ? 9.361 4.892 5.379 1.00 87.31 102 ALA A CA 1
ATOM 788 C C . ALA A 1 102 ? 9.091 4.749 3.872 1.00 87.31 102 ALA A C 1
ATOM 790 O O . ALA A 1 102 ? 9.233 3.661 3.306 1.00 87.31 102 ALA A O 1
ATOM 791 N N . VAL A 1 103 ? 8.706 5.853 3.238 1.00 88.56 103 VAL A N 1
ATOM 792 C CA . VAL A 1 103 ? 8.514 5.980 1.792 1.00 88.56 103 VAL A CA 1
ATOM 793 C C . VAL A 1 103 ? 9.736 6.683 1.222 1.00 88.56 103 VAL A C 1
ATOM 795 O O . VAL A 1 103 ? 10.042 7.820 1.578 1.00 88.56 103 VAL A O 1
ATOM 798 N N . VAL A 1 104 ? 10.458 5.994 0.348 1.00 87.00 104 VAL A N 1
ATOM 799 C CA . VAL A 1 104 ? 11.650 6.535 -0.305 1.00 87.00 104 VAL A CA 1
ATOM 800 C C . VAL A 1 104 ? 11.214 7.509 -1.392 1.00 87.00 104 VAL A C 1
ATOM 802 O O . VAL A 1 104 ? 10.433 7.136 -2.267 1.00 87.00 104 VAL A O 1
ATOM 805 N N . SER A 1 105 ? 11.701 8.749 -1.347 1.00 77.19 105 SER A N 1
ATOM 806 C CA . SER A 1 105 ? 11.422 9.707 -2.415 1.00 77.19 105 SER A CA 1
ATOM 807 C C . SER A 1 105 ? 12.103 9.251 -3.702 1.00 77.19 105 SER A C 1
ATOM 809 O O . SER A 1 105 ? 13.300 8.962 -3.707 1.00 77.19 105 SER A O 1
ATOM 811 N N . VAL A 1 106 ? 11.351 9.186 -4.797 1.00 69.06 106 VAL A N 1
ATOM 812 C CA . VAL A 1 106 ? 11.940 8.984 -6.117 1.00 69.06 106 VAL A CA 1
ATOM 813 C C . VAL A 1 106 ? 12.019 10.350 -6.784 1.00 69.06 106 VAL A C 1
ATOM 815 O O . VAL A 1 106 ? 10.964 10.902 -7.115 1.00 69.06 106 VAL A O 1
ATOM 818 N N . PRO A 1 107 ? 13.220 10.917 -7.003 1.00 64.81 107 PRO A N 1
ATOM 819 C CA . PRO A 1 107 ? 13.318 12.129 -7.801 1.00 64.81 107 PRO A CA 1
ATOM 820 C C . PRO A 1 107 ? 12.651 11.892 -9.167 1.00 64.81 107 PRO A C 1
ATOM 822 O O . PRO A 1 107 ? 12.703 10.762 -9.680 1.00 64.81 107 PRO A O 1
ATOM 825 N N . PRO A 1 108 ? 11.977 12.904 -9.755 1.00 60.03 108 PRO A N 1
ATOM 826 C CA . PRO A 1 108 ? 11.526 12.820 -11.140 1.00 60.03 108 PRO A CA 1
ATOM 827 C C . PRO A 1 108 ? 12.724 12.351 -11.958 1.00 60.03 108 PRO A C 1
ATOM 829 O O . PRO A 1 108 ? 13.797 12.945 -11.851 1.00 60.03 108 PRO A O 1
ATOM 832 N N . ALA A 1 109 ? 12.575 11.229 -12.673 1.00 55.94 109 ALA A N 1
ATOM 833 C CA . ALA A 1 109 ? 13.659 10.755 -13.521 1.00 55.94 109 ALA A CA 1
ATOM 834 C C . ALA A 1 109 ? 14.071 11.951 -14.388 1.00 55.94 109 ALA A C 1
ATOM 836 O O . ALA A 1 109 ? 13.159 12.593 -14.936 1.00 55.94 109 ALA A O 1
ATOM 837 N N . PRO A 1 110 ? 15.374 12.293 -14.490 1.00 52.62 110 PRO A N 1
ATOM 838 C CA . PRO A 1 110 ? 15.776 13.221 -15.529 1.00 52.62 110 PRO A CA 1
ATOM 839 C C . PRO A 1 110 ? 15.165 12.656 -16.805 1.00 52.62 110 PRO A C 1
ATOM 841 O O . PRO A 1 110 ? 15.181 11.439 -17.013 1.00 52.62 110 PRO A O 1
ATOM 844 N N . LEU A 1 111 ? 14.472 13.507 -17.556 1.00 50.00 111 LEU A N 1
ATOM 845 C CA . LEU A 1 111 ? 13.860 13.137 -18.821 1.00 50.00 111 LEU A CA 1
ATOM 846 C C . LEU A 1 111 ? 15.016 12.768 -19.753 1.00 50.00 111 LEU A C 1
ATOM 848 O O . LEU A 1 111 ? 15.446 13.593 -20.546 1.00 50.00 111 LEU A O 1
ATOM 852 N N . ALA A 1 112 ? 15.584 11.572 -19.594 1.00 52.38 112 ALA A N 1
ATOM 853 C CA . ALA A 1 112 ? 16.503 10.997 -20.543 1.00 52.38 112 ALA A CA 1
ATOM 854 C C . ALA A 1 112 ? 15.692 10.950 -21.828 1.00 52.38 112 ALA A C 1
ATOM 856 O O . ALA A 1 112 ? 14.692 10.229 -21.904 1.00 52.38 112 ALA A O 1
ATOM 857 N N . GLU A 1 113 ? 16.032 11.846 -22.751 1.00 55.78 113 GLU A N 1
ATOM 858 C CA . GLU A 1 113 ? 15.340 11.986 -24.017 1.00 55.78 113 GLU A CA 1
ATOM 859 C C . GLU A 1 113 ? 15.345 10.610 -24.664 1.00 55.78 113 GLU A C 1
ATOM 861 O O . GLU A 1 113 ? 16.399 10.073 -25.001 1.00 55.78 113 GLU A O 1
ATOM 866 N N . ILE A 1 114 ? 14.171 9.986 -24.750 1.00 58.16 114 ILE A N 1
ATOM 867 C CA . ILE A 1 114 ? 14.060 8.727 -25.466 1.00 58.16 114 ILE A CA 1
ATOM 868 C C . ILE A 1 114 ? 14.215 9.113 -26.940 1.00 58.16 114 ILE A C 1
ATOM 870 O O . ILE A 1 114 ? 13.394 9.897 -27.432 1.00 58.16 114 ILE A O 1
ATOM 874 N N . PRO A 1 115 ? 15.242 8.621 -27.655 1.00 59.69 115 PRO A N 1
ATOM 875 C CA . PRO A 1 115 ? 15.471 9.030 -29.034 1.00 59.69 115 PRO A CA 1
ATOM 876 C C . PRO A 1 115 ? 14.213 8.807 -29.888 1.00 59.69 115 PRO A C 1
ATOM 878 O O . PRO A 1 115 ? 13.673 7.703 -29.931 1.00 59.69 115 PRO A O 1
ATOM 881 N N . GLY A 1 116 ? 13.722 9.866 -30.543 1.00 53.12 116 GLY A N 1
ATOM 882 C CA . GLY A 1 116 ? 12.536 9.813 -31.410 1.00 53.12 116 GLY A CA 1
ATOM 883 C C . GLY A 1 116 ? 11.175 9.967 -30.714 1.00 53.12 116 GLY A C 1
ATOM 884 O O . GLY A 1 116 ? 10.151 9.888 -31.391 1.00 53.12 116 GLY A O 1
ATOM 885 N N . ILE A 1 117 ? 11.128 10.216 -29.400 1.00 49.88 117 ILE A N 1
ATOM 886 C CA . ILE A 1 117 ? 9.888 10.498 -28.659 1.00 49.88 117 ILE A CA 1
ATOM 887 C C . ILE A 1 117 ? 10.021 11.865 -27.982 1.00 49.88 117 ILE A C 1
ATOM 889 O O . ILE A 1 117 ? 10.929 12.044 -27.169 1.00 49.88 117 ILE A O 1
ATOM 893 N N . PRO A 1 118 ? 9.135 12.839 -28.267 1.00 44.03 118 PRO A N 1
ATOM 894 C CA . PRO A 1 118 ? 9.212 14.135 -27.611 1.00 44.03 118 PRO A CA 1
ATOM 895 C C . PRO A 1 118 ? 9.000 13.968 -26.103 1.00 44.03 118 PRO A C 1
ATOM 897 O O . PRO A 1 118 ? 8.060 13.299 -25.662 1.00 44.03 118 PRO A O 1
ATOM 900 N N . ALA A 1 119 ? 9.870 14.591 -25.305 1.00 47.56 119 ALA A N 1
ATOM 901 C CA . ALA A 1 119 ? 9.678 14.687 -23.866 1.00 47.56 119 ALA A CA 1
ATOM 902 C C . ALA A 1 119 ? 8.298 15.305 -23.581 1.00 47.56 119 ALA A C 1
ATOM 904 O O . ALA A 1 119 ? 7.915 16.304 -24.194 1.00 47.56 119 ALA A O 1
ATOM 905 N N . LYS A 1 120 ? 7.532 14.707 -22.657 1.00 41.25 120 LYS A N 1
ATOM 906 C CA . LYS A 1 120 ? 6.268 15.290 -22.182 1.00 41.25 120 LYS A CA 1
ATOM 907 C C . LYS A 1 120 ? 6.578 16.716 -21.717 1.00 41.25 120 LYS A C 1
ATOM 909 O O . LYS A 1 120 ? 7.430 16.871 -20.845 1.00 41.25 120 LYS A O 1
ATOM 914 N N . ALA A 1 121 ? 5.932 17.711 -22.332 1.00 34.06 121 ALA A N 1
ATOM 915 C CA . ALA A 1 121 ? 6.196 19.127 -22.093 1.00 34.06 121 ALA A CA 1
ATOM 916 C C . ALA A 1 121 ? 6.232 19.420 -20.585 1.00 34.06 121 ALA A C 1
ATOM 918 O O . ALA A 1 121 ? 5.216 19.310 -19.898 1.00 34.06 121 ALA A O 1
ATOM 919 N N . ALA A 1 122 ? 7.426 19.730 -20.083 1.00 38.12 122 ALA A N 1
ATOM 920 C CA . ALA A 1 122 ? 7.617 20.346 -18.782 1.00 38.12 122 ALA A CA 1
ATOM 921 C C . ALA A 1 122 ? 7.323 21.852 -18.898 1.00 38.12 122 ALA A C 1
ATOM 923 O O . ALA A 1 122 ? 7.372 22.408 -19.996 1.00 38.12 122 ALA A O 1
ATOM 924 N N . ASP A 1 123 ? 6.992 22.486 -17.771 1.00 37.41 123 ASP A N 1
ATOM 925 C CA . ASP A 1 123 ? 6.605 23.897 -17.658 1.00 37.41 123 ASP A CA 1
ATOM 926 C C . ASP A 1 123 ? 7.427 24.863 -18.547 1.00 37.41 123 ASP A C 1
ATOM 928 O O . ASP A 1 123 ? 8.654 24.735 -18.609 1.00 37.41 123 ASP A O 1
ATOM 932 N N . PRO A 1 124 ? 6.818 25.912 -19.148 1.00 34.50 124 PRO A N 1
ATOM 933 C CA . PRO A 1 124 ? 7.486 26.823 -20.092 1.00 34.50 124 PRO A CA 1
ATOM 934 C C . PRO A 1 124 ? 8.578 27.738 -19.492 1.00 34.50 124 PRO A C 1
ATOM 936 O O . PRO A 1 124 ? 8.938 28.742 -20.103 1.00 34.50 124 PRO A O 1
ATOM 939 N N . ARG A 1 125 ? 9.088 27.461 -18.286 1.00 37.06 125 ARG A N 1
ATOM 940 C CA . ARG A 1 125 ? 10.049 28.326 -17.573 1.00 37.06 125 ARG A CA 1
ATOM 941 C C . ARG A 1 125 ? 11.451 27.746 -17.400 1.00 37.06 125 ARG A C 1
ATOM 943 O O . ARG A 1 125 ? 12.283 28.396 -16.776 1.00 37.06 125 ARG A O 1
ATOM 950 N N . ALA A 1 126 ? 11.749 26.593 -17.984 1.00 34.09 126 ALA A N 1
ATOM 951 C CA . ALA A 1 126 ? 13.114 26.082 -18.050 1.00 34.09 126 ALA A CA 1
ATOM 952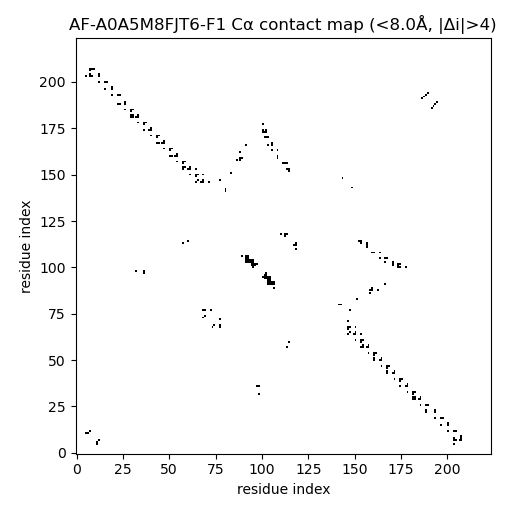 C C . ALA A 1 126 ? 13.589 26.098 -19.506 1.00 34.09 126 ALA A C 1
ATOM 954 O O . ALA A 1 126 ? 13.368 25.152 -20.255 1.00 34.09 126 ALA A O 1
ATOM 955 N N . ALA A 1 127 ? 14.214 27.199 -19.924 1.00 30.91 127 ALA A N 1
ATOM 956 C CA . ALA A 1 127 ? 14.980 27.209 -21.163 1.00 30.91 127 ALA A CA 1
ATOM 957 C C . ALA A 1 127 ? 16.189 26.270 -20.993 1.00 30.91 127 ALA A C 1
ATOM 959 O O . ALA A 1 127 ? 1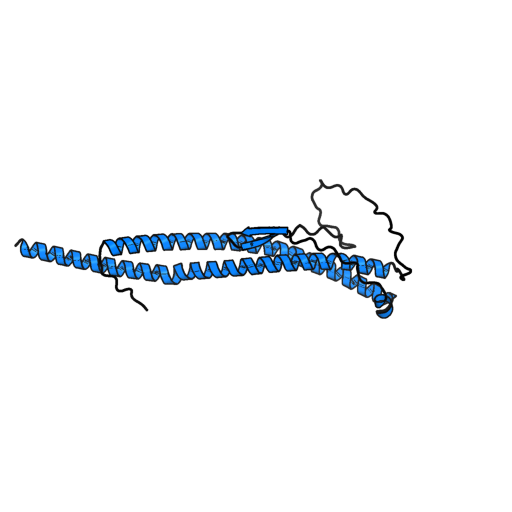6.950 26.466 -20.041 1.00 30.91 127 ALA A O 1
ATOM 960 N N . PRO A 1 128 ? 16.411 25.275 -21.868 1.00 37.03 128 PRO A N 1
ATOM 961 C CA . PRO A 1 128 ? 17.671 24.562 -21.862 1.00 37.03 128 PRO A CA 1
ATOM 962 C C . PRO A 1 128 ? 18.708 25.438 -22.566 1.00 37.03 128 PRO A C 1
ATOM 964 O O . PRO A 1 128 ? 18.559 25.820 -23.727 1.00 37.03 128 PRO A O 1
ATOM 967 N N . VAL A 1 129 ? 19.769 25.774 -21.839 1.00 33.22 129 VAL A N 1
ATOM 968 C CA . VAL A 1 129 ? 21.023 26.209 -22.446 1.00 33.22 129 VAL A CA 1
ATOM 969 C C . VAL A 1 129 ? 21.539 25.014 -23.249 1.00 33.22 129 VAL A C 1
ATOM 971 O O . VAL A 1 129 ? 21.756 23.942 -22.685 1.00 33.22 129 VAL A O 1
ATOM 974 N N . LEU A 1 130 ? 21.696 25.173 -24.566 1.00 40.66 130 LEU A N 1
ATOM 975 C CA . LEU A 1 130 ? 22.439 24.219 -25.388 1.00 40.66 130 LEU A CA 1
ATOM 976 C C . LEU A 1 130 ? 23.923 24.305 -25.008 1.00 40.66 130 LEU A C 1
ATOM 978 O O . LEU A 1 130 ? 24.706 24.995 -25.657 1.00 40.66 130 LEU A O 1
ATOM 982 N N . GLU A 1 131 ? 24.315 23.606 -23.947 1.00 32.31 131 GLU A N 1
ATOM 983 C CA . GLU A 1 131 ? 25.718 23.294 -23.699 1.00 32.31 131 GLU A CA 1
ATOM 984 C C . GLU A 1 131 ? 26.102 22.102 -24.573 1.00 32.31 131 GLU A C 1
ATOM 986 O O . GLU A 1 131 ? 25.848 20.939 -24.261 1.00 32.31 131 GLU A O 1
ATOM 991 N N . GLN A 1 132 ? 26.706 22.415 -25.718 1.00 33.34 132 GLN A N 1
ATOM 992 C CA . GLN A 1 132 ? 27.448 21.451 -26.518 1.00 33.34 132 GLN A CA 1
ATOM 993 C C . GLN A 1 132 ? 28.599 20.915 -25.660 1.00 33.34 132 GLN A C 1
ATOM 995 O O . GLN A 1 132 ? 29.606 21.593 -25.455 1.00 33.34 132 GLN A O 1
ATOM 1000 N N . GLN A 1 133 ? 28.434 19.712 -25.112 1.00 33.09 133 GLN A N 1
ATOM 1001 C CA . GLN A 1 133 ? 29.485 19.072 -24.330 1.00 33.09 133 GLN A CA 1
ATOM 1002 C C . GLN A 1 133 ? 30.671 18.705 -25.240 1.00 33.09 133 GLN A C 1
ATOM 1004 O O . GLN A 1 133 ? 30.456 18.208 -26.351 1.00 33.09 133 GLN A O 1
ATOM 1009 N N . PRO A 1 134 ? 31.925 18.929 -24.801 1.00 34.03 134 PRO A N 1
ATOM 1010 C CA . PRO A 1 134 ? 33.101 18.692 -25.626 1.00 34.03 134 PRO A CA 1
ATOM 1011 C C . PRO A 1 134 ? 33.236 17.205 -25.948 1.00 34.03 134 PRO A C 1
ATOM 1013 O O . PRO A 1 134 ? 33.191 16.360 -25.051 1.00 34.03 134 PRO A O 1
ATOM 1016 N N . GLN A 1 135 ? 33.459 16.885 -27.223 1.00 42.34 135 GLN A N 1
ATOM 1017 C CA . GLN A 1 135 ? 33.865 15.552 -27.657 1.00 42.34 135 GLN A CA 1
ATOM 1018 C C . GLN A 1 135 ? 35.152 15.152 -26.930 1.00 42.34 135 GLN A C 1
ATOM 1020 O O . GLN A 1 135 ? 36.241 15.633 -27.240 1.00 42.34 135 GLN A O 1
ATOM 1025 N N . GLN A 1 136 ? 35.022 14.256 -25.952 1.00 38.34 136 GLN A N 1
ATOM 1026 C CA . GLN A 1 136 ? 36.164 13.633 -25.300 1.00 38.34 136 GLN A CA 1
ATOM 1027 C C . GLN A 1 136 ? 36.845 12.691 -26.300 1.00 38.34 136 GLN A C 1
ATOM 1029 O O . GLN A 1 136 ? 36.459 11.538 -26.501 1.00 38.34 136 GLN A O 1
ATOM 1034 N N . ALA A 1 137 ? 37.864 13.231 -26.964 1.00 38.34 137 ALA A N 1
ATOM 1035 C CA . ALA A 1 137 ? 38.853 12.495 -27.728 1.00 38.34 137 ALA A CA 1
ATOM 1036 C C . ALA A 1 137 ? 39.736 11.705 -26.749 1.00 38.34 137 ALA A C 1
ATOM 1038 O O . ALA A 1 137 ? 40.666 12.249 -26.160 1.00 38.34 137 ALA A O 1
ATOM 1039 N N . GLY A 1 138 ? 39.417 10.428 -26.538 1.00 43.75 138 GLY A N 1
ATOM 1040 C CA . GLY A 1 138 ? 40.207 9.581 -25.646 1.00 43.75 138 GLY A CA 1
ATOM 1041 C C . GLY A 1 138 ? 39.564 8.246 -25.290 1.00 43.75 138 GLY A C 1
ATOM 1042 O O . GLY A 1 138 ? 39.412 7.943 -24.115 1.00 43.75 138 GLY A O 1
ATOM 1043 N N . ALA A 1 139 ? 39.190 7.432 -26.275 1.00 40.44 139 ALA A N 1
ATOM 1044 C CA . ALA A 1 139 ? 38.991 5.999 -26.063 1.00 40.44 139 ALA A CA 1
ATOM 1045 C C . ALA A 1 139 ? 39.331 5.262 -27.359 1.00 40.44 139 ALA A C 1
ATOM 1047 O O . ALA A 1 139 ? 38.962 5.715 -28.441 1.00 40.44 139 ALA A O 1
ATOM 1048 N N . ALA A 1 140 ? 40.102 4.185 -27.214 1.00 42.56 140 ALA A N 1
ATOM 1049 C CA . ALA A 1 140 ? 40.748 3.407 -28.261 1.00 42.56 140 ALA A CA 1
ATOM 1050 C C . ALA A 1 140 ? 39.834 3.049 -29.443 1.00 42.56 140 ALA A C 1
ATOM 1052 O O . ALA A 1 140 ? 38.615 3.059 -29.327 1.00 42.56 140 ALA A O 1
ATOM 1053 N N . THR A 1 141 ? 40.476 2.714 -30.558 1.00 45.59 141 THR A N 1
ATOM 1054 C CA . THR A 1 141 ? 40.010 2.313 -31.896 1.00 45.59 141 THR A CA 1
ATOM 1055 C C . THR A 1 141 ? 38.927 1.216 -31.916 1.00 45.59 141 THR A C 1
ATOM 1057 O O . THR A 1 141 ? 39.087 0.171 -32.534 1.00 45.59 141 THR A O 1
ATOM 1060 N N . VAL A 1 142 ? 37.810 1.412 -31.223 1.00 56.31 142 VAL A N 1
ATOM 1061 C CA . VAL A 1 142 ? 36.635 0.553 -31.311 1.00 56.31 142 VAL A CA 1
ATOM 1062 C C . VAL A 1 142 ? 35.903 0.952 -32.583 1.00 56.31 142 VAL A C 1
ATOM 1064 O O . VAL A 1 142 ? 35.698 2.140 -32.835 1.00 56.31 142 VAL A O 1
ATOM 1067 N N . LEU A 1 143 ? 35.527 -0.036 -33.391 1.00 62.16 143 LEU A N 1
ATOM 1068 C CA . LEU A 1 143 ? 34.612 0.129 -34.513 1.00 62.16 143 LEU A CA 1
ATOM 1069 C C . LEU A 1 143 ? 33.363 0.864 -33.993 1.00 62.16 143 LEU A C 1
ATOM 1071 O O . LEU A 1 143 ? 32.579 0.283 -33.255 1.00 62.16 143 LEU A O 1
ATOM 1075 N N . ARG A 1 144 ? 33.220 2.163 -34.274 1.00 71.19 144 ARG A N 1
ATOM 1076 C CA . ARG A 1 144 ? 32.046 2.953 -33.878 1.00 71.19 144 ARG A CA 1
ATOM 1077 C C . ARG A 1 144 ? 31.190 3.160 -35.108 1.00 71.19 144 ARG A C 1
ATOM 1079 O O . ARG A 1 144 ? 31.572 3.889 -36.019 1.00 71.19 144 ARG A O 1
ATOM 1086 N N . THR A 1 145 ? 30.069 2.456 -35.146 1.00 83.50 145 THR A N 1
ATOM 1087 C CA . THR A 1 145 ? 29.082 2.564 -36.218 1.00 83.50 145 THR A CA 1
ATOM 1088 C C . THR A 1 145 ? 27.905 3.396 -35.721 1.00 83.50 145 THR A C 1
ATOM 1090 O O . THR A 1 145 ? 27.545 3.297 -34.539 1.00 83.50 145 THR A O 1
ATOM 1093 N N . PRO A 1 146 ? 27.300 4.225 -36.586 1.00 84.44 146 PRO A N 1
ATOM 1094 C CA . PRO A 1 146 ? 26.168 5.051 -36.187 1.00 84.44 146 PRO A CA 1
ATOM 1095 C C . PRO A 1 146 ? 24.984 4.198 -35.704 1.00 84.44 146 PRO A C 1
ATOM 1097 O O . PRO A 1 146 ? 24.277 4.595 -34.781 1.00 84.44 146 PRO A O 1
ATOM 1100 N N . GLU A 1 147 ? 24.796 2.996 -36.253 1.00 85.81 147 GLU A N 1
ATOM 1101 C CA . GLU A 1 147 ? 23.755 2.054 -35.843 1.00 85.81 147 GLU A CA 1
ATOM 1102 C C . GLU A 1 147 ? 23.987 1.510 -34.424 1.00 85.81 147 GLU A C 1
ATOM 1104 O O . GLU A 1 147 ? 23.052 1.464 -33.618 1.00 85.81 147 GLU A O 1
ATOM 1109 N N . ALA A 1 148 ? 25.224 1.133 -34.082 1.00 85.62 148 ALA A N 1
ATOM 1110 C CA . ALA A 1 148 ? 25.550 0.641 -32.745 1.00 85.62 148 ALA A CA 1
ATOM 1111 C C . ALA A 1 148 ? 25.507 1.756 -31.687 1.00 85.62 148 ALA A C 1
ATOM 1113 O O . ALA A 1 148 ? 25.047 1.525 -30.565 1.00 85.62 148 ALA A O 1
ATOM 1114 N N . GLU A 1 149 ? 25.938 2.974 -32.030 1.00 86.25 149 GLU A N 1
ATOM 1115 C CA . GLU A 1 149 ? 25.808 4.144 -31.152 1.00 86.25 149 GLU A CA 1
ATOM 1116 C C . GLU A 1 149 ? 24.340 4.516 -30.918 1.00 86.25 149 GLU A C 1
ATOM 1118 O O . GLU A 1 149 ? 23.939 4.740 -29.774 1.00 86.25 149 GLU A O 1
ATOM 1123 N N . HIS A 1 150 ? 23.515 4.500 -31.969 1.00 88.00 150 HIS A N 1
ATOM 1124 C CA . HIS A 1 150 ? 22.079 4.738 -31.854 1.00 88.00 150 HIS A CA 1
ATOM 1125 C C . HIS A 1 150 ? 21.391 3.680 -30.981 1.00 88.00 150 HIS A C 1
ATOM 1127 O O . HIS A 1 150 ? 20.612 4.023 -30.089 1.00 88.00 150 HIS A O 1
ATOM 1133 N N . CYS A 1 151 ? 21.718 2.398 -31.178 1.00 89.69 151 CYS A N 1
ATOM 1134 C CA . CYS A 1 151 ? 21.237 1.319 -30.319 1.00 89.69 151 CYS A CA 1
ATOM 1135 C C . CYS A 1 151 ? 21.625 1.573 -28.856 1.00 89.69 151 CYS A C 1
ATOM 1137 O O . CYS A 1 151 ? 20.757 1.580 -27.985 1.00 89.69 151 CYS A O 1
ATOM 1139 N N . ARG A 1 152 ? 22.900 1.869 -28.575 1.00 86.94 152 ARG A N 1
ATOM 1140 C CA . ARG A 1 152 ? 23.375 2.193 -27.219 1.00 86.94 152 ARG A CA 1
ATOM 1141 C C . ARG A 1 152 ? 22.586 3.344 -26.591 1.00 86.94 152 ARG A C 1
ATOM 1143 O O . ARG A 1 152 ? 22.155 3.221 -25.446 1.00 86.94 152 ARG A O 1
ATOM 1150 N N . ALA A 1 153 ? 22.363 4.426 -27.336 1.00 86.94 153 ALA A N 1
ATOM 1151 C CA . ALA A 1 153 ? 21.596 5.577 -26.864 1.00 86.94 153 ALA A CA 1
ATOM 1152 C C . ALA A 1 153 ? 20.143 5.207 -26.518 1.00 86.94 153 ALA A C 1
ATOM 1154 O O . ALA A 1 153 ? 19.625 5.647 -25.495 1.00 86.94 153 ALA A O 1
ATOM 1155 N N . CYS A 1 154 ? 19.501 4.338 -27.306 1.00 90.06 154 CYS A N 1
ATOM 1156 C CA . CYS A 1 154 ? 18.135 3.887 -27.029 1.00 90.06 154 CYS A CA 1
ATOM 1157 C C . CYS A 1 154 ? 18.025 3.005 -25.771 1.00 90.06 154 CYS A C 1
ATOM 1159 O O . CYS A 1 154 ? 16.982 3.011 -25.119 1.00 90.06 154 CYS A O 1
ATOM 1161 N N . PHE A 1 155 ? 19.078 2.264 -25.400 1.00 89.75 155 PHE A N 1
ATOM 1162 C CA . PHE A 1 155 ? 19.106 1.467 -24.161 1.00 89.75 155 PHE A CA 1
ATOM 1163 C C . PHE A 1 155 ? 19.463 2.281 -22.909 1.00 89.75 155 PHE A C 1
ATOM 1165 O O . PHE A 1 155 ? 19.068 1.891 -21.810 1.00 89.75 155 PHE A O 1
ATOM 1172 N N . ALA A 1 156 ? 20.163 3.409 -23.055 1.00 86.25 156 ALA A N 1
ATOM 1173 C CA . ALA A 1 156 ? 20.596 4.267 -21.949 1.00 86.25 156 ALA A CA 1
ATOM 1174 C C . ALA A 1 156 ? 19.500 4.662 -20.925 1.00 86.25 156 ALA A C 1
ATOM 1176 O O . ALA A 1 156 ? 19.801 4.657 -19.730 1.00 86.25 156 ALA A O 1
ATOM 1177 N N . PRO A 1 157 ? 18.237 4.966 -21.304 1.00 85.38 157 PRO A N 1
ATOM 1178 C CA . PRO A 1 157 ? 17.201 5.327 -20.330 1.00 85.38 157 PRO A CA 1
ATOM 1179 C C . PRO A 1 157 ? 16.662 4.144 -19.508 1.00 85.38 157 PRO A C 1
ATOM 1181 O O . PRO A 1 157 ? 16.109 4.356 -18.425 1.00 85.38 157 PRO A O 1
ATOM 1184 N N . LEU A 1 158 ? 16.795 2.898 -19.986 1.00 89.25 158 LEU A N 1
ATOM 1185 C CA . LEU A 1 158 ? 16.162 1.739 -19.347 1.00 89.25 158 LEU A CA 1
ATOM 1186 C C . LEU A 1 158 ? 16.643 1.529 -17.901 1.00 89.25 158 LEU A C 1
ATOM 1188 O O . LEU A 1 158 ? 15.790 1.501 -17.015 1.00 89.25 158 LEU A O 1
ATOM 1192 N N . PRO A 1 159 ? 17.951 1.455 -17.585 1.00 87.12 159 PRO A N 1
ATOM 1193 C CA . PRO A 1 159 ? 18.400 1.223 -16.210 1.00 87.12 159 PRO A CA 1
ATOM 1194 C C . PRO A 1 159 ? 17.840 2.234 -15.196 1.00 87.12 159 PRO A C 1
ATOM 1196 O O . PRO A 1 159 ? 17.469 1.852 -14.086 1.00 87.12 159 PRO A O 1
ATOM 1199 N N . GLN A 1 160 ? 17.708 3.507 -15.582 1.00 83.75 160 GLN A N 1
ATOM 1200 C CA . GLN A 1 160 ? 17.143 4.550 -14.719 1.00 83.75 160 GLN A CA 1
ATOM 1201 C C . GLN A 1 160 ? 15.644 4.330 -14.463 1.00 83.75 160 GLN A C 1
ATOM 1203 O O . GLN A 1 160 ? 15.180 4.437 -13.325 1.00 83.75 160 GLN A O 1
ATOM 1208 N N . LEU A 1 161 ? 14.887 3.964 -15.503 1.00 87.69 161 LEU A N 1
ATOM 1209 C CA . LEU A 1 161 ? 13.471 3.608 -15.382 1.00 87.69 161 LEU A CA 1
ATOM 1210 C C . LEU A 1 161 ? 13.281 2.351 -14.516 1.00 87.69 161 LEU A C 1
ATOM 1212 O O . LEU A 1 161 ? 12.410 2.347 -13.647 1.00 87.69 161 LEU A O 1
ATOM 1216 N N . ALA A 1 162 ? 14.128 1.326 -14.669 1.00 89.75 162 ALA A N 1
ATOM 1217 C CA . ALA A 1 162 ? 14.111 0.134 -13.814 1.00 89.75 162 ALA A CA 1
ATOM 1218 C C . ALA A 1 162 ? 14.382 0.470 -12.341 1.00 89.75 162 ALA A C 1
ATOM 1220 O O . ALA A 1 162 ? 13.650 0.012 -11.465 1.00 89.75 162 ALA A O 1
ATOM 1221 N N . ALA A 1 163 ? 15.395 1.292 -12.051 1.00 87.19 163 ALA A N 1
ATOM 1222 C CA . ALA A 1 163 ? 15.714 1.703 -10.683 1.00 87.19 163 ALA A CA 1
ATOM 1223 C C . ALA A 1 163 ? 14.548 2.466 -10.025 1.00 87.19 163 ALA A C 1
ATOM 1225 O O . ALA A 1 163 ? 14.198 2.225 -8.862 1.00 87.19 163 ALA A O 1
ATOM 1226 N N . ARG A 1 164 ? 13.884 3.343 -10.788 1.00 87.44 164 ARG A N 1
ATOM 1227 C CA . ARG A 1 164 ? 12.669 4.036 -10.345 1.00 87.44 164 ARG A CA 1
ATOM 1228 C C . ARG A 1 164 ? 11.527 3.061 -10.063 1.00 87.44 164 ARG A C 1
ATOM 1230 O O . ARG A 1 164 ? 10.939 3.127 -8.984 1.00 87.44 164 ARG A O 1
ATOM 1237 N N . LEU A 1 165 ? 11.246 2.133 -10.978 1.00 91.62 165 LEU A N 1
ATOM 1238 C CA . LEU A 1 165 ? 10.221 1.100 -10.794 1.00 91.62 165 LEU A CA 1
ATOM 1239 C C . LEU A 1 165 ? 10.491 0.236 -9.561 1.00 91.62 165 LEU A C 1
ATOM 1241 O O . LEU A 1 165 ? 9.571 -0.023 -8.786 1.00 91.62 165 LEU A O 1
ATOM 1245 N N . ALA A 1 166 ? 11.744 -0.161 -9.337 1.00 91.50 166 ALA A N 1
ATOM 1246 C CA . ALA A 1 166 ? 12.146 -0.922 -8.159 1.00 91.50 166 ALA A CA 1
ATOM 1247 C C . ALA A 1 166 ? 11.873 -0.141 -6.863 1.00 91.50 166 ALA A C 1
ATOM 1249 O O . ALA A 1 166 ? 11.341 -0.697 -5.899 1.00 91.50 166 ALA A O 1
ATOM 1250 N N . THR A 1 167 ? 12.161 1.163 -6.856 1.00 90.56 167 THR A N 1
ATOM 1251 C CA . THR A 1 167 ? 11.909 2.023 -5.692 1.00 90.56 167 THR A CA 1
ATOM 1252 C C . THR A 1 167 ? 10.412 2.174 -5.412 1.00 90.56 167 THR A C 1
ATOM 1254 O O . THR A 1 167 ? 9.980 1.958 -4.277 1.00 90.56 167 THR A O 1
ATOM 1257 N N . LEU A 1 168 ? 9.606 2.459 -6.442 1.00 92.31 168 LEU A N 1
ATOM 1258 C CA . LEU A 1 168 ? 8.144 2.560 -6.332 1.00 92.31 168 LEU A CA 1
ATOM 1259 C C . LEU A 1 168 ? 7.525 1.240 -5.856 1.00 92.31 168 LEU A C 1
ATOM 1261 O O . LEU A 1 168 ? 6.715 1.233 -4.931 1.00 92.31 168 LEU A O 1
ATOM 1265 N N . THR A 1 169 ? 7.977 0.112 -6.406 1.00 95.44 169 THR A N 1
ATOM 1266 C CA . THR A 1 169 ? 7.544 -1.230 -5.983 1.00 95.44 169 THR A CA 1
ATOM 1267 C C . THR A 1 169 ? 7.865 -1.471 -4.508 1.00 95.44 169 THR A C 1
ATOM 1269 O O . THR A 1 169 ? 7.014 -1.927 -3.743 1.00 95.44 169 THR A O 1
ATOM 1272 N N . GLY A 1 170 ? 9.074 -1.110 -4.069 1.00 94.06 170 GLY A N 1
ATOM 1273 C CA . GLY A 1 170 ? 9.474 -1.225 -2.669 1.00 94.06 170 GLY A CA 1
ATOM 1274 C C . GLY A 1 170 ? 8.645 -0.344 -1.727 1.00 94.06 170 GLY A C 1
ATOM 1275 O O . GLY A 1 170 ? 8.358 -0.747 -0.598 1.00 94.06 170 GLY A O 1
ATOM 1276 N N . ASN A 1 171 ? 8.250 0.855 -2.158 1.00 94.44 171 ASN A N 1
ATOM 1277 C CA . ASN A 1 171 ? 7.350 1.725 -1.396 1.00 94.44 171 ASN A CA 1
ATOM 1278 C C . ASN A 1 171 ? 5.937 1.139 -1.311 1.00 94.44 171 ASN A C 1
ATOM 1280 O O . ASN A 1 171 ? 5.386 1.038 -0.215 1.00 94.44 171 ASN A O 1
ATOM 1284 N N . LEU A 1 172 ? 5.382 0.701 -2.444 1.00 96.38 172 LEU A N 1
ATOM 1285 C CA . LEU A 1 172 ? 4.066 0.067 -2.527 1.00 96.38 172 LEU A CA 1
ATOM 1286 C C . LEU A 1 172 ? 3.979 -1.160 -1.616 1.00 96.38 172 LEU A C 1
ATOM 1288 O O . LEU A 1 172 ? 3.023 -1.288 -0.856 1.00 96.38 172 LEU A O 1
ATOM 1292 N N . GLU A 1 173 ? 5.000 -2.020 -1.606 1.00 96.75 173 GLU A N 1
ATOM 1293 C CA . GLU A 1 173 ? 5.052 -3.184 -0.716 1.00 96.75 173 GLU A CA 1
ATOM 1294 C C . GLU A 1 173 ? 5.028 -2.799 0.769 1.00 96.75 173 GLU A C 1
ATOM 1296 O O . GLU A 1 173 ? 4.310 -3.413 1.564 1.00 96.75 173 GLU A O 1
ATOM 1301 N N . ARG A 1 174 ? 5.782 -1.764 1.156 1.00 95.56 174 ARG A N 1
ATOM 1302 C CA . ARG A 1 174 ? 5.808 -1.257 2.538 1.00 95.56 174 ARG A CA 1
ATOM 1303 C C . ARG A 1 174 ? 4.458 -0.673 2.950 1.00 95.56 174 ARG A C 1
ATOM 1305 O O . ARG A 1 174 ? 3.931 -1.044 3.999 1.00 95.56 174 ARG A O 1
ATOM 1312 N N . LEU A 1 175 ? 3.870 0.171 2.105 1.00 96.44 175 LEU A N 1
ATOM 1313 C CA . LEU A 1 175 ? 2.558 0.774 2.342 1.00 96.44 175 LEU A CA 1
ATOM 1314 C C . LEU A 1 175 ? 1.452 -0.284 2.408 1.00 96.44 175 LEU A C 1
ATOM 1316 O O . LEU A 1 175 ? 0.639 -0.265 3.330 1.00 96.44 175 LEU A O 1
ATOM 1320 N N . ARG A 1 176 ? 1.453 -1.254 1.486 1.00 97.00 176 ARG A N 1
ATOM 1321 C CA . ARG A 1 176 ? 0.487 -2.360 1.445 1.00 97.00 176 ARG A CA 1
ATOM 1322 C C . ARG A 1 176 ? 0.512 -3.175 2.733 1.00 97.00 176 ARG A C 1
ATOM 1324 O O . ARG A 1 176 ? -0.546 -3.501 3.270 1.00 97.00 176 ARG A O 1
ATOM 1331 N N . ARG A 1 177 ? 1.700 -3.509 3.248 1.00 96.94 177 ARG A N 1
ATOM 1332 C CA . ARG A 1 177 ? 1.838 -4.265 4.507 1.00 96.94 177 ARG A CA 1
ATOM 1333 C C . ARG A 1 177 ? 1.222 -3.515 5.681 1.00 96.94 177 ARG A C 1
ATOM 1335 O O . ARG A 1 177 ? 0.445 -4.100 6.434 1.00 96.94 177 ARG A O 1
ATOM 1342 N N . GLU A 1 178 ? 1.520 -2.228 5.809 1.00 97.31 178 GLU A N 1
ATOM 1343 C CA . GLU A 1 178 ? 0.989 -1.400 6.894 1.00 97.31 178 GLU A CA 1
ATOM 1344 C C . GLU A 1 178 ? -0.513 -1.123 6.744 1.00 97.31 178 GLU A C 1
ATOM 1346 O O . GLU A 1 178 ? -1.243 -1.165 7.739 1.00 97.31 178 GLU A O 1
ATOM 1351 N N . TYR A 1 179 ? -1.014 -0.970 5.516 1.00 97.44 179 TYR A N 1
ATOM 1352 C CA . TYR A 1 179 ? -2.449 -0.901 5.238 1.00 97.44 179 TYR A CA 1
ATOM 1353 C C . TYR A 1 179 ? -3.162 -2.177 5.697 1.00 97.44 179 TYR A C 1
ATOM 1355 O O . TYR A 1 179 ? -4.117 -2.104 6.468 1.00 97.44 179 TYR A O 1
ATOM 1363 N N . LEU A 1 180 ? -2.674 -3.356 5.294 1.00 97.62 180 LEU A N 1
ATOM 1364 C CA . LEU A 1 180 ? -3.281 -4.639 5.666 1.00 97.62 180 LEU A CA 1
ATOM 1365 C C . LEU A 1 180 ? -3.222 -4.893 7.175 1.00 97.62 180 LEU A C 1
ATOM 1367 O O . LEU A 1 180 ? -4.176 -5.419 7.750 1.00 97.62 180 LEU A O 1
ATOM 1371 N N . ARG A 1 181 ? -2.122 -4.508 7.833 1.00 96.75 181 ARG A N 1
ATOM 1372 C CA . ARG A 1 181 ? -1.990 -4.593 9.292 1.00 96.75 181 ARG A CA 1
ATOM 1373 C C . ARG A 1 181 ? -3.015 -3.704 9.993 1.00 96.75 181 ARG A C 1
ATOM 1375 O O . ARG A 1 181 ? -3.673 -4.160 10.925 1.00 96.75 181 ARG A O 1
ATOM 1382 N N . THR A 1 182 ? -3.173 -2.467 9.531 1.00 96.56 182 THR A N 1
ATOM 1383 C CA . THR A 1 182 ? -4.136 -1.506 10.088 1.00 96.56 182 THR A CA 1
ATOM 1384 C C . THR A 1 182 ? -5.574 -1.971 9.845 1.00 96.56 182 THR A C 1
ATOM 1386 O O . THR A 1 182 ? -6.365 -2.012 10.781 1.00 96.56 182 THR A O 1
ATOM 1389 N N . ALA A 1 183 ? -5.887 -2.435 8.631 1.00 96.69 183 ALA A N 1
ATOM 1390 C CA . ALA A 1 183 ? -7.196 -2.978 8.269 1.00 96.69 183 ALA A CA 1
ATOM 1391 C C . ALA A 1 183 ? -7.581 -4.198 9.111 1.00 96.69 183 ALA A C 1
ATOM 1393 O O . ALA A 1 183 ? -8.712 -4.290 9.577 1.00 96.69 183 ALA A O 1
ATOM 1394 N N . ARG A 1 184 ? -6.639 -5.115 9.356 1.00 97.50 184 ARG A N 1
ATOM 1395 C CA . ARG A 1 184 ? -6.883 -6.282 10.213 1.00 97.50 184 ARG A CA 1
ATOM 1396 C C . ARG A 1 184 ? -7.190 -5.878 11.654 1.00 97.50 184 ARG A C 1
ATOM 1398 O O . ARG A 1 184 ? -8.066 -6.474 12.263 1.00 97.50 184 ARG A O 1
ATOM 1405 N N . ARG A 1 185 ? -6.487 -4.876 12.192 1.00 97.62 185 ARG A N 1
ATOM 1406 C CA . ARG A 1 185 ? -6.726 -4.368 13.553 1.00 97.62 185 ARG A CA 1
ATOM 1407 C C . ARG A 1 185 ? -8.064 -3.639 13.668 1.00 97.62 185 ARG A C 1
ATOM 1409 O O . ARG A 1 185 ? -8.760 -3.857 14.648 1.00 97.62 185 ARG A O 1
ATOM 1416 N N . ALA A 1 186 ? -8.425 -2.829 12.672 1.00 97.19 186 ALA A N 1
ATOM 1417 C CA . ALA A 1 186 ? -9.723 -2.160 12.626 1.00 97.19 186 ALA A CA 1
ATOM 1418 C C . ALA A 1 186 ? -10.868 -3.184 12.602 1.00 97.19 186 ALA A C 1
ATOM 1420 O O . ALA A 1 186 ? -11.751 -3.118 13.445 1.00 97.19 186 ALA A O 1
ATOM 1421 N N . ARG A 1 187 ? -10.778 -4.198 11.729 1.00 96.81 187 ARG A N 1
ATOM 1422 C CA . ARG A 1 187 ? -11.748 -5.305 11.674 1.00 96.81 187 ARG A CA 1
ATOM 1423 C C . ARG A 1 187 ? -11.812 -6.105 12.969 1.00 96.81 187 ARG A C 1
ATOM 1425 O O . ARG A 1 187 ? -12.888 -6.437 13.422 1.00 96.81 187 ARG A O 1
ATOM 1432 N N . ALA A 1 188 ? -10.676 -6.385 13.609 1.00 97.56 188 ALA A N 1
ATOM 1433 C CA . ALA A 1 188 ? -10.686 -7.067 14.904 1.00 97.56 188 ALA A CA 1
ATOM 1434 C C . ALA A 1 188 ? -11.420 -6.254 15.990 1.00 97.56 188 ALA A C 1
ATOM 1436 O O . ALA A 1 188 ? -12.097 -6.841 16.830 1.00 97.56 188 ALA A O 1
ATOM 1437 N N . LEU A 1 189 ? -11.304 -4.920 15.971 1.00 97.06 189 LEU A N 1
ATOM 1438 C CA . LEU A 1 189 ? -12.074 -4.057 16.869 1.00 97.06 189 LEU A CA 1
ATOM 1439 C C . LEU A 1 189 ? -13.566 -4.058 16.519 1.00 97.06 189 LEU A C 1
ATOM 1441 O O . LEU A 1 189 ? -14.381 -4.259 17.409 1.00 97.06 189 LEU A O 1
ATOM 1445 N N . GLU A 1 190 ? -13.910 -3.859 15.247 1.00 97.12 190 GLU A N 1
ATOM 1446 C CA . GLU A 1 190 ? -15.293 -3.744 14.762 1.00 97.12 190 GLU A CA 1
ATOM 1447 C C . GLU A 1 190 ? -16.077 -5.057 14.841 1.00 97.12 190 GLU A C 1
ATOM 1449 O O . GLU A 1 190 ? -17.191 -5.080 15.356 1.00 97.12 190 GLU A O 1
ATOM 1454 N N . ASP A 1 191 ? -15.485 -6.148 14.359 1.00 96.94 191 ASP A N 1
ATOM 1455 C CA . ASP A 1 191 ? -16.183 -7.415 14.133 1.00 96.94 191 ASP A CA 1
ATOM 1456 C C . ASP A 1 191 ? -16.163 -8.332 15.366 1.00 96.94 191 ASP A C 1
ATOM 1458 O O . ASP A 1 191 ? -16.962 -9.265 15.448 1.00 96.94 191 ASP A O 1
ATOM 1462 N N . VAL A 1 192 ? -15.234 -8.115 16.309 1.00 96.31 192 VAL A N 1
ATOM 1463 C CA . VAL A 1 192 ? -15.020 -9.016 17.457 1.00 96.31 192 VAL A CA 1
ATOM 1464 C C . VAL A 1 192 ? -15.050 -8.264 18.786 1.00 96.31 192 VAL A C 1
ATOM 1466 O O . VAL A 1 192 ? -15.953 -8.486 19.588 1.00 96.31 192 VAL A O 1
ATOM 1469 N N . LEU A 1 193 ? -14.100 -7.356 19.029 1.00 95.81 193 LEU A N 1
ATOM 1470 C CA . LEU A 1 193 ? -13.890 -6.796 20.372 1.00 95.81 193 LEU A CA 1
ATOM 1471 C C . LEU A 1 193 ? -15.028 -5.873 20.831 1.00 95.81 193 LEU A C 1
ATOM 1473 O O . LEU A 1 193 ? -15.476 -5.985 21.971 1.00 95.81 193 LEU A O 1
ATOM 1477 N N . LEU A 1 194 ? -15.516 -4.978 19.965 1.00 96.62 194 LEU A N 1
ATOM 1478 C CA . LEU A 1 194 ? -16.634 -4.085 20.290 1.00 96.62 194 LEU A CA 1
ATOM 1479 C C . LEU A 1 194 ? -17.940 -4.866 20.540 1.00 96.62 194 LEU A C 1
ATOM 1481 O O . LEU A 1 194 ? -18.557 -4.630 21.579 1.00 96.62 194 LEU A O 1
ATOM 1485 N N . PRO A 1 195 ? -18.345 -5.833 19.688 1.00 97.19 195 PRO A N 1
ATOM 1486 C CA . PRO A 1 195 ? -19.494 -6.692 19.970 1.00 97.19 195 PRO A CA 1
ATOM 1487 C C . PRO A 1 195 ? -19.392 -7.466 21.291 1.00 97.19 195 PRO A C 1
ATOM 1489 O O . PRO A 1 195 ? -20.378 -7.546 22.027 1.00 97.19 195 PRO A O 1
ATOM 1492 N N . GLU A 1 196 ? -18.220 -8.023 21.614 1.00 95.50 196 GLU A N 1
ATOM 1493 C CA . GLU A 1 196 ? -17.987 -8.740 22.876 1.00 95.50 196 GLU A CA 1
ATOM 1494 C C . GLU A 1 196 ? -18.103 -7.812 24.096 1.00 95.50 196 GLU A C 1
ATOM 1496 O O . GLU A 1 196 ? -18.744 -8.164 25.093 1.00 95.50 196 GLU A O 1
ATOM 1501 N N . LEU A 1 197 ? -17.548 -6.600 24.012 1.00 95.31 197 LEU A N 1
ATOM 1502 C CA . LEU A 1 197 ? -17.698 -5.569 25.041 1.00 95.31 197 LEU A CA 1
ATOM 1503 C C . LEU A 1 197 ? -19.151 -5.126 25.204 1.00 95.31 197 LEU A C 1
ATOM 1505 O O . LEU A 1 197 ? -19.636 -5.050 26.329 1.00 95.31 197 LEU A O 1
ATOM 1509 N N . ASP A 1 198 ? -19.871 -4.891 24.106 1.00 96.38 198 ASP A N 1
ATOM 1510 C CA . ASP A 1 198 ? -21.285 -4.506 24.138 1.00 96.38 198 ASP A CA 1
ATOM 1511 C C . ASP A 1 198 ? -22.163 -5.634 24.725 1.00 96.38 198 ASP A C 1
ATOM 1513 O O . ASP A 1 198 ? -23.168 -5.371 25.390 1.00 96.38 198 ASP A O 1
ATOM 1517 N N . ALA A 1 199 ? -21.821 -6.907 24.499 1.00 95.25 199 ALA A N 1
ATOM 1518 C CA . ALA A 1 199 ? -22.485 -8.040 25.151 1.00 95.25 199 ALA A CA 1
ATOM 1519 C C . ALA A 1 199 ? -22.192 -8.085 26.661 1.00 95.25 199 ALA A C 1
ATOM 1521 O O . ALA A 1 199 ? -23.110 -8.260 27.461 1.00 95.25 199 ALA A O 1
ATOM 1522 N N . THR A 1 200 ? -20.935 -7.863 27.048 1.00 94.62 200 THR A N 1
ATOM 1523 C CA . THR A 1 200 ? -20.505 -7.831 28.455 1.00 94.62 200 THR A CA 1
ATOM 1524 C C . THR A 1 200 ? -21.170 -6.683 29.216 1.00 94.62 200 THR A C 1
ATOM 1526 O O . THR A 1 200 ? -21.703 -6.892 30.303 1.00 94.62 200 THR A O 1
ATOM 1529 N N . LEU A 1 201 ? -21.210 -5.487 28.622 1.00 95.44 201 LEU A N 1
ATOM 1530 C CA . LEU A 1 201 ? -21.894 -4.319 29.177 1.00 95.44 201 LEU A CA 1
ATOM 1531 C C . LEU A 1 201 ? -23.370 -4.610 29.439 1.00 95.44 201 LEU A C 1
ATOM 1533 O O . LEU A 1 201 ? -23.838 -4.358 30.542 1.00 95.44 201 LEU A O 1
ATOM 1537 N N . ARG A 1 202 ? -24.079 -5.197 28.466 1.00 95.38 202 ARG A N 1
ATOM 1538 C CA . ARG A 1 202 ? -25.491 -5.582 28.628 1.00 95.38 202 ARG A CA 1
ATOM 1539 C C . ARG A 1 202 ? -25.705 -6.593 29.752 1.00 95.38 202 ARG A C 1
ATOM 1541 O O . ARG A 1 202 ? -26.679 -6.475 30.490 1.00 95.38 202 ARG A O 1
ATOM 1548 N N . ALA A 1 203 ? -24.810 -7.570 29.894 1.00 94.06 203 ALA A N 1
ATOM 1549 C CA . ALA A 1 203 ? -24.900 -8.567 30.957 1.00 94.06 203 ALA A CA 1
ATOM 1550 C C . ALA A 1 203 ? -24.719 -7.942 32.351 1.00 94.06 203 ALA A C 1
ATOM 1552 O O . ALA A 1 203 ? -25.499 -8.237 33.254 1.00 94.06 203 ALA A O 1
ATOM 1553 N N . VAL A 1 204 ? -23.733 -7.052 32.515 1.00 93.94 204 VAL A N 1
ATOM 1554 C CA . VAL A 1 204 ? -23.499 -6.340 33.784 1.00 93.94 204 VAL A CA 1
ATOM 1555 C C . VAL A 1 204 ? -24.658 -5.397 34.110 1.00 93.94 204 VAL A C 1
ATOM 1557 O O . VAL A 1 204 ? -25.115 -5.396 35.246 1.00 93.94 204 VAL A O 1
ATOM 1560 N N . ASP A 1 205 ? -25.161 -4.650 33.125 1.00 95.25 205 ASP A N 1
ATOM 1561 C CA . ASP A 1 205 ? -26.308 -3.740 33.282 1.00 95.25 205 ASP A CA 1
ATOM 1562 C C . ASP A 1 205 ? -27.547 -4.498 33.777 1.00 95.25 205 ASP A C 1
ATOM 1564 O O . ASP A 1 205 ? -28.134 -4.154 34.797 1.00 95.25 205 ASP A O 1
ATOM 1568 N N . THR A 1 206 ? -27.864 -5.624 33.127 1.00 95.44 206 THR A N 1
ATOM 1569 C CA . THR A 1 206 ? -28.994 -6.486 33.510 1.00 95.44 206 THR A CA 1
ATOM 1570 C C . THR A 1 206 ? -28.844 -7.026 34.937 1.00 95.44 206 THR A C 1
ATOM 1572 O O . THR A 1 206 ? -29.819 -7.088 35.680 1.00 95.44 206 THR A O 1
ATOM 1575 N N . ALA A 1 207 ? -27.630 -7.418 35.337 1.00 94.06 207 ALA A N 1
ATOM 1576 C CA . ALA A 1 207 ? -27.372 -7.920 36.685 1.00 94.06 207 ALA A CA 1
ATOM 1577 C C . ALA A 1 207 ? -27.487 -6.821 37.757 1.00 94.06 207 ALA A C 1
ATOM 1579 O O . ALA A 1 207 ? -27.991 -7.089 38.846 1.00 94.06 207 ALA A O 1
ATOM 1580 N N . LEU A 1 208 ? -27.045 -5.595 37.453 1.00 94.06 208 LEU A N 1
ATOM 1581 C CA . LEU A 1 208 ? -27.209 -4.442 38.341 1.00 94.06 208 LEU A CA 1
ATOM 1582 C C . LEU A 1 208 ? -28.685 -4.074 38.508 1.00 94.06 208 LEU A C 1
ATOM 1584 O O . LEU A 1 208 ? -29.133 -3.903 39.637 1.00 94.06 208 LEU A O 1
ATOM 1588 N N . GLU A 1 209 ? -29.452 -4.037 37.416 1.00 95.19 209 GLU A N 1
ATOM 1589 C CA . GLU A 1 209 ? -30.897 -3.798 37.484 1.00 95.19 209 GLU A CA 1
ATOM 1590 C C . GLU A 1 209 ? -31.615 -4.832 38.362 1.00 95.19 209 GLU A C 1
ATOM 1592 O O . GLU A 1 209 ? -32.533 -4.486 39.105 1.00 95.19 209 GLU A O 1
ATOM 1597 N N . GLU A 1 210 ? -31.221 -6.106 38.285 1.00 94.69 210 GLU A N 1
ATOM 1598 C CA . GLU A 1 210 ? -31.837 -7.156 39.098 1.00 94.69 210 GLU A CA 1
ATOM 1599 C C . GLU A 1 210 ? -31.496 -7.005 40.586 1.00 94.69 210 GLU A C 1
ATOM 1601 O O . GLU A 1 210 ? -32.387 -7.087 41.432 1.00 94.69 210 GLU A O 1
ATOM 1606 N N . LEU A 1 211 ? -30.239 -6.681 40.912 1.00 93.31 211 LEU A N 1
ATOM 1607 C CA . LEU A 1 211 ? -29.823 -6.370 42.283 1.00 93.31 211 LEU A CA 1
ATOM 1608 C C . LEU A 1 211 ? -30.604 -5.177 42.856 1.00 93.31 211 LEU A C 1
ATOM 1610 O O . LEU A 1 211 ? -31.113 -5.254 43.976 1.00 93.31 211 LEU A O 1
ATOM 1614 N N . GLU A 1 212 ? -30.762 -4.103 42.079 1.00 93.88 212 GLU A N 1
ATOM 1615 C CA . GLU A 1 212 ? -31.541 -2.924 42.476 1.00 93.88 212 GLU A CA 1
ATOM 1616 C C . GLU A 1 212 ? -33.022 -3.269 42.716 1.00 93.88 212 GLU A C 1
ATOM 1618 O O . GLU A 1 212 ? -33.628 -2.801 43.687 1.00 93.88 212 GLU A O 1
ATOM 1623 N N . ARG A 1 213 ? -33.616 -4.130 41.875 1.00 94.19 213 ARG A N 1
ATOM 1624 C CA . ARG A 1 213 ? -34.992 -4.625 42.068 1.00 94.19 213 ARG A CA 1
ATOM 1625 C C . ARG A 1 213 ? -35.127 -5.426 43.361 1.00 94.19 213 ARG A C 1
ATOM 1627 O O . ARG A 1 213 ? -36.067 -5.188 44.124 1.00 94.19 213 ARG A O 1
ATOM 1634 N N . GLU A 1 214 ? -34.212 -6.352 43.630 1.00 94.44 214 GLU A N 1
ATOM 1635 C CA . GLU A 1 214 ? -34.225 -7.164 44.851 1.00 94.44 214 GLU A CA 1
ATOM 1636 C C . GLU A 1 214 ? -34.064 -6.318 46.121 1.00 94.44 214 GLU A C 1
ATOM 1638 O O . GLU A 1 214 ? -34.721 -6.574 47.137 1.00 94.44 214 GLU A O 1
ATOM 1643 N N . GLU A 1 215 ? -33.195 -5.308 46.083 1.00 91.81 215 GLU A N 1
ATOM 1644 C CA . GLU A 1 215 ? -33.008 -4.362 47.184 1.00 91.81 215 GLU A CA 1
ATOM 1645 C C . GLU A 1 215 ? -34.267 -3.525 47.428 1.00 91.81 215 GLU A C 1
ATOM 1647 O O . GLU A 1 215 ? -34.717 -3.413 48.573 1.00 91.81 215 GLU A O 1
ATOM 1652 N N . ALA A 1 216 ? -34.904 -3.015 46.370 1.00 92.81 216 ALA A N 1
ATOM 1653 C CA . ALA A 1 216 ? -36.152 -2.264 46.480 1.00 92.81 216 ALA A CA 1
ATOM 1654 C C . ALA A 1 216 ? -37.285 -3.102 47.101 1.00 92.81 216 ALA A C 1
ATOM 1656 O O . ALA A 1 216 ? -38.031 -2.615 47.959 1.00 92.81 216 ALA A O 1
ATOM 1657 N N . VAL A 1 217 ? -37.400 -4.379 46.714 1.00 93.81 217 VAL A N 1
ATOM 1658 C CA . VAL A 1 217 ? -38.365 -5.313 47.314 1.00 93.81 217 VAL A CA 1
ATOM 1659 C C . VAL A 1 217 ? -38.053 -5.542 48.794 1.00 93.81 217 VAL A C 1
ATOM 1661 O O . VAL A 1 217 ? -38.966 -5.433 49.616 1.00 93.81 217 VAL A O 1
ATOM 1664 N N . ARG A 1 218 ? -36.784 -5.789 49.153 1.00 91.19 218 ARG A N 1
ATOM 1665 C CA . ARG A 1 218 ? -36.354 -5.984 50.551 1.00 91.19 218 ARG A CA 1
ATOM 1666 C C . ARG A 1 218 ? -36.693 -4.787 51.435 1.00 91.19 218 ARG A C 1
ATOM 1668 O O . ARG A 1 218 ? -37.279 -4.968 52.503 1.00 91.19 218 ARG A O 1
ATOM 1675 N N . VAL A 1 219 ? -36.383 -3.571 50.986 1.00 92.06 219 VAL A N 1
ATOM 1676 C CA . VAL A 1 219 ? -36.708 -2.339 51.724 1.00 92.06 219 VAL A CA 1
ATOM 1677 C C . VAL A 1 219 ? -38.218 -2.212 51.926 1.00 92.06 219 VAL A C 1
ATOM 1679 O O . VAL A 1 219 ? -38.663 -1.908 53.031 1.00 92.06 219 VAL A O 1
ATOM 1682 N N . ARG A 1 220 ? -39.023 -2.521 50.900 1.00 89.81 220 ARG A N 1
ATOM 1683 C CA . ARG A 1 220 ? -40.487 -2.479 51.009 1.00 89.81 220 ARG A CA 1
ATOM 1684 C C . ARG A 1 220 ? -41.032 -3.503 52.003 1.00 89.81 220 ARG A C 1
ATOM 1686 O O . ARG A 1 220 ? -41.961 -3.181 52.729 1.00 89.81 220 ARG A O 1
ATOM 1693 N N . THR A 1 221 ? -40.478 -4.715 52.044 1.00 86.81 221 THR A N 1
ATOM 1694 C CA . THR A 1 221 ? -40.915 -5.754 52.994 1.00 86.81 221 THR A CA 1
ATOM 1695 C C . THR A 1 221 ? -40.520 -5.472 54.440 1.00 86.81 221 THR A C 1
ATOM 1697 O O . THR A 1 221 ? -41.204 -5.945 55.333 1.00 86.81 221 THR A O 1
ATOM 1700 N N . LEU A 1 222 ? -39.442 -4.716 54.678 1.00 81.94 222 LEU A N 1
ATOM 1701 C CA . LEU A 1 222 ? -39.002 -4.332 56.028 1.00 81.94 222 LEU A CA 1
ATOM 1702 C C . LEU A 1 222 ? -39.718 -3.083 56.566 1.00 81.94 222 LEU A C 1
ATOM 1704 O O . LEU A 1 222 ? -39.678 -2.827 57.765 1.00 81.94 222 LEU A O 1
ATOM 1708 N N . ALA A 1 223 ? -40.330 -2.288 55.686 1.00 72.94 223 ALA A N 1
ATOM 1709 C CA . ALA A 1 223 ? -41.072 -1.078 56.037 1.00 72.94 223 ALA A CA 1
ATOM 1710 C C . ALA A 1 223 ? -42.558 -1.331 56.373 1.00 72.94 223 ALA A C 1
ATOM 1712 O O . ALA A 1 223 ? -43.275 -0.379 56.687 1.00 72.94 223 ALA A O 1
ATOM 1713 N N . VAL A 1 224 ? -43.014 -2.584 56.276 1.00 58.03 224 VAL A N 1
ATOM 1714 C CA . VAL A 1 224 ? -44.367 -3.063 56.617 1.00 58.03 224 VAL A CA 1
ATOM 1715 C C . VAL A 1 224 ? -44.291 -3.877 57.899 1.00 58.03 224 VAL A C 1
ATOM 1717 O O . VAL A 1 224 ? -45.179 -3.680 58.756 1.00 58.03 224 VAL A O 1
#